Protein AF-A0A0L7LSP9-F1 (afdb_monomer_lite)

Radius of gyration: 18.59 Å; chains: 1; bounding box: 41×45×46 Å

InterPro domains:
  IPR001666 Phosphatidylinositol transfer protein [PTHR10658] (1-177)
  IPR023393 START-like domain superfamily [G3DSA:3.30.530.20] (1-189)
  IPR055261 Phosphatidylinositol transfer protein, N-terminal [PF02121] (2-124)
  IPR055261 Phosphatidylinositol transfer protein, N-terminal [PF02121] (126-170)

Secondary structure (DSSP, 8-state):
------EEEEEEEE-TTTS-HHHHHHSPTTTTEEEEEEEEETTEEEEEEEETTTTEEEEEEEEEEE--SS-STT-TTS------TTTS---TTT--GGG-TTT---TTT------STTSSSS-PPP----HHHHHHHHHHHHHHHHHHHTHHHHTT--HHHHHHHHHHHHHHHHHHHHHS---S-----

Foldseek 3Di:
DVFDDFDKDKDKQQCLLFADPVCNVVAPVQRRIKIWIWGDRPVWIWIWIDRCSPCNPVDIDIDIHGDDPDLPPPDPPDDDADADLAPDDDDPVLDDPLLHLCNAAAPVPRDDSQDDPCSSPDDDGDDDDDPVVVVVSNVVSSVVSNVNSCCNVCPPDDVVNVVVVVVVVVVVVVVCVVPNDDDDHHDDD

Organism: Operophtera brumata (NCBI:txid104452)

pLDDT: mean 80.09, std 11.93, range [39.47, 94.94]

Structure (mmCIF, N/CA/C/O backbone):
data_AF-A0A0L7LSP9-F1
#
_entry.id   AF-A0A0L7LSP9-F1
#
loop_
_atom_site.group_PDB
_atom_site.id
_atom_site.type_symbol
_atom_site.label_atom_id
_atom_site.label_alt_id
_atom_site.label_comp_id
_atom_site.label_asym_id
_atom_site.label_entity_id
_atom_site.label_seq_id
_atom_site.pdbx_PDB_ins_code
_atom_site.Cartn_x
_atom_site.Cartn_y
_atom_site.Cartn_z
_atom_site.occupancy
_atom_site.B_iso_or_equiv
_atom_site.auth_seq_id
_atom_site.auth_comp_id
_atom_site.auth_asym_id
_atom_site.auth_atom_id
_atom_site.pdbx_PDB_model_num
ATOM 1 N N . GLY A 1 1 ? -7.839 -26.377 5.015 1.00 55.72 1 GLY A N 1
ATOM 2 C CA . GLY A 1 1 ? -8.123 -25.430 3.914 1.00 55.72 1 GLY A CA 1
ATOM 3 C C . GLY A 1 1 ? -7.035 -25.528 2.860 1.00 55.72 1 GLY A C 1
ATOM 4 O O . GLY A 1 1 ? -6.023 -26.156 3.134 1.00 55.72 1 GLY A O 1
ATOM 5 N N . LYS A 1 2 ? -7.238 -24.936 1.673 1.00 71.00 2 LYS A N 1
ATOM 6 C CA . LYS A 1 2 ? -6.281 -24.959 0.541 1.00 71.00 2 LYS A CA 1
ATOM 7 C C . LYS A 1 2 ? -4.925 -24.299 0.863 1.00 71.00 2 LYS A C 1
ATOM 9 O O . LYS A 1 2 ? -3.918 -24.688 0.289 1.00 71.00 2 LYS A O 1
ATOM 14 N N . TYR A 1 3 ? -4.907 -23.353 1.803 1.00 75.56 3 TYR A N 1
ATOM 15 C CA . TYR A 1 3 ? -3.707 -22.711 2.346 1.00 75.56 3 TYR A CA 1
ATOM 16 C C . TYR A 1 3 ? -3.638 -22.999 3.851 1.00 75.56 3 TYR A C 1
ATOM 18 O O . TYR A 1 3 ? -4.657 -22.884 4.537 1.00 75.56 3 TYR A O 1
ATOM 26 N N . SER A 1 4 ? -2.479 -23.431 4.353 1.00 75.38 4 SER A N 1
ATOM 27 C CA . SER A 1 4 ? -2.324 -23.948 5.727 1.00 75.38 4 SER A CA 1
ATOM 28 C C . SER A 1 4 ? -1.252 -23.243 6.559 1.00 75.38 4 SER A C 1
ATOM 30 O O . SER A 1 4 ? -1.140 -23.517 7.750 1.00 75.38 4 SER A O 1
ATOM 32 N N . SER A 1 5 ? -0.466 -22.352 5.961 1.00 86.94 5 SER A N 1
ATOM 33 C CA . SER A 1 5 ? 0.557 -21.558 6.643 1.00 86.94 5 SER A CA 1
ATOM 34 C C . SER A 1 5 ? 0.693 -20.190 5.977 1.00 86.94 5 SER A C 1
ATOM 36 O O . SER A 1 5 ? 0.360 -20.020 4.805 1.00 86.94 5 SER A O 1
ATOM 38 N N . GLY A 1 6 ? 1.149 -19.201 6.741 1.00 88.25 6 GLY A N 1
ATOM 39 C CA . GLY A 1 6 ? 1.272 -17.827 6.277 1.00 88.25 6 GLY A CA 1
ATOM 40 C C . GLY A 1 6 ? 1.689 -16.883 7.398 1.00 88.25 6 GLY A C 1
ATOM 41 O O . GLY A 1 6 ? 2.039 -17.318 8.495 1.00 88.25 6 GLY A O 1
ATOM 42 N N . GLN A 1 7 ? 1.635 -15.588 7.111 1.00 89.25 7 GLN A N 1
ATOM 43 C CA . GLN A 1 7 ? 1.889 -14.524 8.069 1.00 89.25 7 GLN A CA 1
ATOM 44 C C . GLN A 1 7 ? 0.586 -13.839 8.460 1.00 89.25 7 GLN A C 1
ATOM 46 O O . GLN A 1 7 ? -0.201 -13.452 7.598 1.00 89.25 7 GLN A O 1
ATOM 51 N N . TYR A 1 8 ? 0.415 -13.623 9.758 1.00 93.06 8 TYR A N 1
ATOM 52 C CA . TYR A 1 8 ? -0.618 -12.746 10.285 1.00 93.06 8 TYR A CA 1
ATOM 53 C C . TYR A 1 8 ? -0.032 -11.370 10.607 1.00 93.06 8 TYR A C 1
ATOM 55 O O . TYR A 1 8 ? 1.063 -11.271 11.174 1.00 93.06 8 TYR A O 1
ATOM 63 N N . THR A 1 9 ? -0.770 -10.316 10.268 1.00 91.38 9 THR A N 1
ATOM 64 C CA . THR A 1 9 ? -0.487 -8.956 10.727 1.00 91.38 9 THR A CA 1
ATOM 65 C C . THR A 1 9 ? -1.753 -8.296 11.238 1.00 91.38 9 THR A C 1
ATOM 67 O O . THR A 1 9 ? -2.806 -8.421 10.619 1.00 91.38 9 THR A O 1
ATOM 70 N N . TYR A 1 10 ? -1.608 -7.534 12.318 1.00 93.00 10 TYR A N 1
ATOM 71 C CA . TYR A 1 10 ? -2.651 -6.682 12.868 1.00 93.00 10 TYR A CA 1
ATOM 72 C C . TYR A 1 10 ? -2.151 -5.242 12.923 1.00 93.00 10 TYR A C 1
ATOM 74 O O . TYR A 1 10 ? -1.088 -4.982 13.499 1.00 93.00 10 TYR A O 1
ATOM 82 N N . LYS A 1 11 ? -2.886 -4.313 12.315 1.00 90.94 11 LYS A N 1
ATOM 83 C CA . LYS A 1 11 ? -2.539 -2.888 12.279 1.00 90.94 11 LYS A CA 1
ATOM 84 C C . LYS A 1 11 ? -3.744 -2.035 12.638 1.00 90.94 11 LYS A C 1
ATOM 86 O O . LYS A 1 11 ? -4.887 -2.417 12.424 1.00 90.94 11 LYS A O 1
ATOM 91 N N . ILE A 1 12 ? -3.467 -0.843 13.153 1.00 89.81 12 ILE A N 1
ATOM 92 C CA . ILE A 1 12 ? -4.489 0.147 13.477 1.00 89.81 12 ILE A CA 1
ATOM 93 C C . ILE A 1 12 ? -4.192 1.425 12.694 1.00 89.81 12 ILE A C 1
ATOM 95 O O . ILE A 1 12 ? -3.143 2.052 12.865 1.00 89.81 12 ILE A O 1
ATOM 99 N N . TYR A 1 13 ? -5.129 1.822 11.839 1.00 86.94 13 TYR A N 1
ATOM 100 C CA . TYR A 1 13 ? -5.099 3.077 11.105 1.00 86.94 13 TYR A CA 1
ATOM 101 C C . TYR A 1 13 ? -5.798 4.174 11.903 1.00 86.94 13 TYR A C 1
ATOM 103 O O . TYR A 1 13 ? -7.018 4.180 12.058 1.00 86.94 13 TYR A O 1
ATOM 111 N N . HIS A 1 14 ? -5.019 5.144 12.375 1.00 86.38 14 HIS A N 1
ATOM 112 C CA . HIS A 1 14 ? -5.538 6.327 13.057 1.00 86.38 14 HIS A CA 1
ATOM 113 C C . HIS A 1 14 ? -5.800 7.445 12.039 1.00 86.38 14 HIS A C 1
ATOM 115 O O . HIS A 1 14 ? -4.879 8.135 11.601 1.00 86.38 14 HIS A O 1
ATOM 121 N N . LEU A 1 15 ? -7.066 7.632 11.661 1.00 82.31 15 LEU A N 1
ATOM 122 C CA . LEU A 1 15 ? -7.478 8.532 10.577 1.00 82.31 15 LEU A CA 1
ATOM 123 C C . LEU A 1 15 ? -7.798 9.957 11.045 1.00 82.31 15 LEU A C 1
ATOM 125 O O . LEU A 1 15 ? -7.988 10.847 10.220 1.00 82.31 15 LEU A O 1
ATOM 129 N N . ALA A 1 16 ? -7.826 10.214 12.355 1.00 78.50 16 ALA A N 1
ATOM 130 C CA . ALA A 1 16 ? -8.244 11.507 12.904 1.00 78.50 16 ALA A CA 1
ATOM 131 C C . ALA A 1 16 ? -7.415 12.705 12.410 1.00 78.50 16 ALA A C 1
ATOM 133 O O . ALA A 1 16 ? -7.945 13.804 12.272 1.00 78.50 16 ALA A O 1
ATOM 134 N N . SER A 1 17 ? -6.127 12.510 12.125 1.00 74.81 17 SER A N 1
ATOM 135 C CA . SER A 1 17 ? -5.246 13.543 11.562 1.00 74.81 17 SER A CA 1
ATOM 136 C C . SER A 1 17 ? -5.303 13.635 10.031 1.00 74.81 17 SER A C 1
ATOM 138 O O . SER A 1 17 ? -4.661 14.505 9.445 1.00 74.81 17 SER A O 1
ATOM 140 N N . LYS A 1 18 ? -6.042 12.732 9.379 1.00 74.94 18 LYS A N 1
ATOM 141 C CA . LYS A 1 18 ? -6.088 12.544 7.923 1.00 74.94 18 LYS A CA 1
ATOM 142 C C . LYS A 1 18 ? -7.413 12.934 7.278 1.00 74.94 18 LYS A C 1
ATOM 144 O O . LYS A 1 18 ? -7.454 13.093 6.059 1.00 74.94 18 LYS A O 1
ATOM 149 N N . VAL A 1 19 ? -8.461 13.098 8.081 1.00 68.69 19 VAL A N 1
ATOM 150 C CA . VAL A 1 19 ? -9.780 13.566 7.643 1.00 68.69 19 VAL A CA 1
ATOM 151 C C . VAL A 1 19 ? -9.936 15.079 7.867 1.00 68.69 19 VAL A C 1
ATOM 153 O O . VAL A 1 19 ? -9.316 15.622 8.787 1.00 68.69 19 VAL A O 1
ATOM 156 N N . PRO A 1 20 ? -10.764 15.775 7.065 1.00 69.69 20 PRO A N 1
ATOM 157 C CA . PRO A 1 20 ? -11.092 17.181 7.274 1.00 69.69 20 PRO A CA 1
ATOM 158 C C . PRO A 1 20 ? -11.559 17.499 8.702 1.00 69.69 20 PRO A C 1
ATOM 160 O O . PRO A 1 20 ? -12.203 16.686 9.371 1.00 69.69 20 PRO A O 1
ATOM 163 N N . ALA A 1 21 ? -11.279 18.722 9.167 1.00 73.69 21 ALA A N 1
ATOM 164 C CA . ALA A 1 21 ? -11.559 19.135 10.545 1.00 73.69 21 ALA A CA 1
ATOM 165 C C . ALA A 1 21 ? -13.049 19.041 10.922 1.00 73.69 21 ALA A C 1
ATOM 167 O O . ALA A 1 21 ? -13.360 18.704 12.064 1.00 73.69 21 ALA A O 1
ATOM 168 N N . PHE A 1 22 ? -13.959 19.281 9.970 1.00 69.12 22 PHE A N 1
ATOM 169 C CA . PHE A 1 22 ? -15.401 19.149 10.195 1.00 69.12 22 PHE A CA 1
ATOM 170 C C . PHE A 1 22 ? -15.816 17.685 10.417 1.00 69.12 22 PHE A C 1
ATOM 172 O O . PHE A 1 22 ? -16.609 17.417 11.315 1.00 69.12 22 PHE A O 1
ATOM 179 N N . ILE A 1 23 ? -15.222 16.727 9.686 1.00 69.81 23 ILE A N 1
ATOM 180 C CA . ILE A 1 23 ? -15.449 15.288 9.906 1.00 69.81 23 ILE A CA 1
ATOM 181 C C . ILE A 1 23 ? -14.941 14.900 11.289 1.00 69.81 23 ILE A C 1
ATOM 183 O O . ILE A 1 23 ? -15.634 14.207 12.023 1.00 69.81 23 ILE A O 1
ATOM 187 N N . ARG A 1 24 ? -13.769 15.402 11.693 1.00 73.69 24 ARG A N 1
ATOM 188 C CA . ARG A 1 24 ? -13.225 15.141 13.031 1.00 73.69 24 ARG A CA 1
ATOM 189 C C . ARG A 1 24 ? -14.115 15.674 14.158 1.00 73.69 24 ARG A C 1
ATOM 191 O O . ARG A 1 24 ? -14.189 15.034 15.199 1.00 73.69 24 ARG A O 1
ATOM 198 N N . LEU A 1 25 ? -14.758 16.827 13.966 1.00 71.44 25 LEU A N 1
ATOM 199 C CA . LEU A 1 25 ? -15.652 17.432 14.960 1.00 71.44 25 LEU A CA 1
ATOM 200 C C . LEU A 1 25 ? -16.979 16.668 15.096 1.00 71.44 25 LEU A C 1
ATOM 202 O O . LEU A 1 25 ? -17.540 16.609 16.186 1.00 71.44 25 LEU A O 1
ATOM 206 N N . LEU A 1 26 ? -17.469 16.093 13.996 1.00 72.50 26 LEU A N 1
ATOM 207 C CA . LEU A 1 26 ? -18.737 15.361 13.942 1.00 72.50 26 LEU A CA 1
ATOM 208 C C . LEU A 1 26 ? -18.585 13.862 14.242 1.00 72.50 26 LEU A C 1
ATOM 210 O O . LEU A 1 26 ? -19.558 13.210 14.615 1.00 72.50 26 LEU A O 1
ATOM 214 N N . ALA A 1 27 ? -17.384 13.306 14.071 1.00 73.94 27 ALA A N 1
ATOM 215 C CA . ALA A 1 27 ? -17.116 11.887 14.248 1.00 73.94 27 ALA A CA 1
ATOM 216 C C . ALA A 1 27 ? -17.191 11.475 15.732 1.00 73.94 27 ALA A C 1
ATOM 218 O O . ALA A 1 27 ? -16.464 12.024 16.566 1.00 73.94 27 ALA A O 1
ATOM 219 N N . PRO A 1 28 ? -18.006 10.463 16.079 1.00 80.75 28 PRO A N 1
ATOM 220 C CA . PRO A 1 28 ? -18.066 9.937 17.438 1.00 80.75 28 PRO A CA 1
ATOM 221 C C . PRO A 1 28 ? -16.729 9.354 17.907 1.00 80.75 28 PRO A C 1
ATOM 223 O O . PRO A 1 28 ? -15.884 8.929 17.112 1.00 80.75 28 PRO A O 1
ATOM 226 N N . LYS A 1 29 ? -16.530 9.302 19.228 1.00 75.12 29 LYS A N 1
ATOM 227 C CA . LYS A 1 29 ? -15.314 8.733 19.826 1.00 75.12 29 LYS A CA 1
ATOM 228 C C . LYS A 1 29 ? -15.116 7.292 19.331 1.00 75.12 29 LYS A C 1
ATOM 230 O O . LYS A 1 29 ? -16.003 6.464 19.490 1.00 75.12 29 LYS A O 1
ATOM 235 N N . GLY A 1 30 ? -13.954 7.006 18.740 1.00 73.38 30 GLY A N 1
ATOM 236 C CA . GLY A 1 30 ? -13.626 5.688 18.173 1.00 73.38 30 GLY A CA 1
ATOM 237 C C . GLY A 1 30 ? -14.014 5.486 16.700 1.00 73.38 30 GLY A C 1
ATOM 238 O O . GLY A 1 30 ? -13.641 4.471 16.121 1.00 73.38 30 GLY A O 1
ATOM 239 N N . ALA A 1 31 ? -14.693 6.443 16.056 1.00 76.69 31 ALA A N 1
ATOM 240 C CA . ALA A 1 31 ? -15.102 6.332 14.649 1.00 76.69 31 ALA A CA 1
ATOM 241 C C . ALA A 1 31 ? -13.954 6.522 13.637 1.00 76.69 31 ALA A C 1
ATOM 243 O O . ALA A 1 31 ? -14.080 6.135 12.482 1.00 76.69 31 ALA A O 1
ATOM 244 N N . LEU A 1 32 ? -12.827 7.108 14.058 1.00 81.81 32 LEU A N 1
ATOM 245 C CA . LEU A 1 32 ? -11.681 7.428 13.189 1.00 81.81 32 LEU A CA 1
ATOM 246 C C . LEU A 1 32 ? -10.499 6.470 13.384 1.00 81.81 32 LEU A C 1
ATOM 248 O O . LEU A 1 32 ? -9.343 6.843 13.169 1.00 81.81 32 LEU A O 1
ATOM 252 N N . GLU A 1 33 ? -10.793 5.251 13.824 1.00 88.06 33 GLU A N 1
ATOM 253 C CA . GLU A 1 33 ? -9.826 4.176 13.997 1.00 88.06 33 GLU A CA 1
ATOM 254 C C . GLU A 1 33 ? -10.281 2.946 13.211 1.00 88.06 33 GLU A C 1
ATOM 256 O O . GLU A 1 33 ? -11.346 2.398 13.481 1.00 88.06 33 GLU A O 1
ATOM 261 N N . VAL A 1 34 ? -9.491 2.518 12.230 1.00 88.12 34 VAL A N 1
ATOM 262 C CA . VAL A 1 34 ? -9.787 1.323 11.425 1.00 88.12 34 VAL A CA 1
ATOM 263 C C . VAL A 1 34 ? -8.776 0.242 11.770 1.00 88.12 34 VAL A C 1
ATOM 265 O O . VAL A 1 34 ? -7.574 0.497 11.784 1.00 88.12 34 VAL A O 1
ATOM 268 N N . HIS A 1 35 ? -9.262 -0.950 12.089 1.00 91.94 35 HIS A N 1
ATOM 269 C CA . HIS A 1 35 ? -8.442 -2.107 12.432 1.00 91.94 35 HIS A CA 1
ATOM 270 C C . HIS A 1 35 ? -8.269 -2.957 11.182 1.00 91.94 35 HIS A C 1
ATOM 272 O O . HIS A 1 35 ? -9.260 -3.295 10.548 1.00 91.94 35 HIS A O 1
ATOM 278 N N . GLU A 1 36 ? -7.027 -3.273 10.828 1.00 92.88 36 GLU A N 1
ATOM 279 C CA . GLU A 1 36 ? -6.661 -4.168 9.733 1.00 92.88 36 GLU A CA 1
ATOM 280 C C . GLU A 1 36 ? -6.136 -5.482 10.299 1.00 92.88 36 GLU A C 1
ATOM 282 O O . GLU A 1 36 ? -5.093 -5.507 10.955 1.00 92.88 36 GLU A O 1
ATOM 287 N N . GLU A 1 37 ? -6.810 -6.576 9.973 1.00 94.94 37 GLU A N 1
ATOM 288 C CA . GLU A 1 37 ? -6.283 -7.930 10.110 1.00 94.94 37 GLU A CA 1
ATOM 289 C C . GLU A 1 37 ? -5.957 -8.479 8.727 1.00 94.94 37 GLU A C 1
ATOM 291 O O . GLU A 1 37 ? -6.811 -8.472 7.842 1.00 94.94 37 GLU A O 1
ATOM 296 N N . ALA A 1 38 ? -4.737 -8.972 8.524 1.00 93.56 38 ALA A N 1
ATOM 297 C CA . ALA A 1 38 ? -4.348 -9.601 7.269 1.00 93.56 38 ALA A CA 1
ATOM 298 C C . ALA A 1 38 ? -3.719 -10.977 7.500 1.00 93.56 38 ALA A C 1
ATOM 300 O O . ALA A 1 38 ? -2.799 -11.131 8.306 1.00 93.56 38 ALA A O 1
ATOM 301 N N . TRP A 1 39 ? -4.197 -11.962 6.743 1.00 94.75 39 TRP A N 1
ATOM 302 C CA . TRP A 1 39 ? -3.678 -13.322 6.658 1.00 94.75 39 TRP A CA 1
ATOM 303 C C . TRP A 1 39 ? -3.051 -13.512 5.281 1.00 94.75 39 TRP A C 1
ATOM 305 O O . TRP A 1 39 ? -3.734 -13.795 4.294 1.00 94.75 39 TRP A O 1
ATOM 315 N N . ASN A 1 40 ? -1.735 -13.342 5.216 1.00 90.75 40 ASN A N 1
ATOM 316 C CA . ASN A 1 40 ? -0.959 -13.502 3.996 1.00 90.75 40 ASN A CA 1
ATOM 317 C C . ASN A 1 40 ? -0.434 -14.939 3.893 1.00 90.75 40 ASN A C 1
ATOM 319 O O . ASN A 1 40 ? 0.552 -15.300 4.537 1.00 90.75 40 ASN A O 1
ATOM 323 N N . ALA A 1 41 ? -1.086 -15.746 3.063 1.00 91.88 41 ALA A N 1
ATOM 324 C CA . ALA A 1 41 ? -0.678 -17.096 2.700 1.00 91.88 41 ALA A CA 1
ATOM 325 C C . ALA A 1 41 ? -0.364 -17.144 1.196 1.00 91.88 41 ALA A C 1
ATOM 327 O O . ALA A 1 41 ? -1.015 -17.873 0.438 1.00 91.88 41 ALA A O 1
ATOM 328 N N . TYR A 1 42 ? 0.582 -16.291 0.766 1.00 84.50 42 TYR A N 1
ATOM 329 C CA . TYR A 1 42 ? 0.949 -16.098 -0.640 1.00 84.50 42 TYR A CA 1
ATOM 330 C C . TYR A 1 42 ? 0.947 -17.428 -1.425 1.00 84.50 42 TYR A C 1
ATOM 332 O O . TYR A 1 42 ? 1.555 -18.402 -0.972 1.00 84.50 42 TYR A O 1
ATOM 340 N N . PRO A 1 43 ? 0.280 -17.490 -2.596 1.00 87.19 43 PRO A N 1
ATOM 341 C CA . PRO A 1 43 ? -0.212 -16.362 -3.397 1.00 87.19 43 PRO A CA 1
ATOM 342 C C . PRO A 1 43 ? -1.562 -15.772 -2.971 1.00 87.19 43 PRO A C 1
ATOM 344 O O . PRO A 1 43 ? -1.978 -14.773 -3.558 1.00 87.19 43 PRO A O 1
ATOM 347 N N . TYR A 1 44 ? -2.244 -16.351 -1.981 1.00 89.06 44 TYR A N 1
ATOM 348 C CA . TYR A 1 44 ? -3.523 -15.838 -1.490 1.00 89.06 44 TYR A CA 1
ATOM 349 C C . TYR A 1 44 ? -3.333 -14.971 -0.243 1.00 89.06 44 TYR A C 1
ATOM 351 O O . TYR A 1 44 ? -2.611 -15.332 0.683 1.00 89.06 44 TYR A O 1
ATOM 359 N N . CYS A 1 45 ? -4.007 -13.831 -0.198 1.00 89.44 45 CYS A N 1
ATOM 360 C CA . CYS A 1 45 ? -4.050 -12.969 0.971 1.00 89.44 45 CYS A CA 1
ATOM 361 C C . CYS A 1 45 ? -5.497 -12.586 1.256 1.00 89.44 45 CYS A C 1
ATOM 363 O O . CYS A 1 45 ? -6.253 -12.277 0.334 1.00 89.44 45 CYS A O 1
ATOM 365 N N . ARG A 1 46 ? -5.867 -12.576 2.532 1.00 91.62 46 ARG A N 1
ATOM 366 C CA . ARG A 1 46 ? -7.143 -12.036 2.992 1.00 91.62 46 ARG A CA 1
ATOM 367 C C . ARG A 1 46 ? -6.874 -10.915 3.975 1.00 91.62 46 ARG A C 1
ATOM 369 O O . ARG A 1 46 ? -6.207 -11.150 4.976 1.00 91.62 46 ARG A O 1
ATOM 376 N N . THR A 1 47 ? -7.441 -9.748 3.717 1.00 90.94 47 THR A N 1
ATOM 377 C CA . THR A 1 47 ? -7.383 -8.583 4.597 1.00 90.94 47 THR A CA 1
ATOM 378 C C . THR A 1 47 ? -8.796 -8.178 4.988 1.00 90.94 47 THR A C 1
ATOM 380 O O . THR A 1 47 ? -9.680 -8.094 4.139 1.00 90.94 47 THR A O 1
ATOM 383 N N . VAL A 1 48 ? -9.025 -7.938 6.273 1.00 92.06 48 VAL A N 1
ATOM 384 C CA . VAL A 1 48 ? -10.311 -7.528 6.832 1.00 92.06 48 VAL A CA 1
ATOM 385 C C . VAL A 1 48 ? -10.109 -6.216 7.580 1.00 92.06 48 VAL A C 1
ATOM 387 O O . VAL A 1 48 ? -9.299 -6.142 8.503 1.00 92.06 48 VAL A O 1
ATOM 390 N N . LEU A 1 49 ? -10.841 -5.183 7.167 1.00 87.12 49 LEU A N 1
ATOM 391 C CA . LEU A 1 49 ? -10.871 -3.878 7.816 1.00 87.12 49 LEU A CA 1
ATOM 392 C C . LEU A 1 49 ? -12.178 -3.721 8.592 1.00 87.12 49 LEU A C 1
ATOM 394 O O . LEU A 1 49 ? -13.260 -3.893 8.027 1.00 87.12 49 LEU A O 1
ATOM 398 N N . THR A 1 50 ? -12.083 -3.360 9.869 1.00 89.56 50 THR A N 1
ATOM 399 C CA . THR A 1 50 ? -13.237 -3.159 10.758 1.00 89.56 50 THR A CA 1
ATOM 400 C C . THR A 1 50 ? -13.126 -1.849 11.539 1.00 89.56 50 THR A C 1
ATOM 402 O O . THR A 1 50 ? -12.058 -1.242 11.634 1.00 89.56 50 THR A O 1
ATOM 405 N N . ASN A 1 51 ? -14.241 -1.380 12.106 1.00 85.81 51 ASN A N 1
ATOM 406 C CA . ASN A 1 51 ? -14.273 -0.231 13.015 1.00 85.81 51 ASN A CA 1
ATOM 407 C C . ASN A 1 51 ? -14.984 -0.624 14.324 1.00 85.81 51 ASN A C 1
ATOM 409 O O . ASN A 1 51 ? -16.145 -0.267 14.545 1.00 85.81 51 ASN A O 1
ATOM 413 N N . PRO A 1 52 ? -14.311 -1.374 15.213 1.00 87.25 52 PRO A N 1
ATOM 414 C CA . PRO A 1 52 ? -14.957 -1.942 16.398 1.00 87.25 52 PRO A CA 1
ATOM 415 C C . PRO A 1 52 ? -15.377 -0.877 17.419 1.00 87.25 52 PRO A C 1
ATOM 417 O O . PRO A 1 52 ? -16.315 -1.084 18.185 1.00 87.25 52 PRO A O 1
ATOM 420 N N . GLY A 1 53 ? -14.707 0.280 17.421 1.00 82.25 53 GLY A N 1
ATOM 421 C CA . GLY A 1 53 ? -14.964 1.358 18.374 1.00 82.25 53 GLY A CA 1
ATOM 422 C C . GLY A 1 53 ? -16.291 2.095 18.170 1.00 82.25 53 GLY A C 1
ATOM 423 O O . GLY A 1 53 ? -16.778 2.707 19.118 1.00 82.25 53 GLY A O 1
ATOM 424 N N . TYR A 1 54 ? -16.881 2.047 16.972 1.00 84.38 54 TYR A N 1
ATOM 425 C CA . TYR A 1 54 ? -18.108 2.789 16.675 1.00 84.38 54 TYR A CA 1
ATOM 426 C C . TYR A 1 54 ? -19.092 1.997 15.808 1.00 84.38 54 TYR A C 1
ATOM 428 O O . TYR A 1 54 ? -20.175 1.662 16.288 1.00 84.38 54 TYR A O 1
ATOM 436 N N . MET A 1 55 ? -18.726 1.655 14.570 1.00 79.12 55 MET A N 1
ATOM 437 C CA . MET A 1 55 ? -19.638 0.974 13.640 1.00 79.12 55 MET A CA 1
ATOM 438 C C . MET A 1 55 ? -19.831 -0.513 13.962 1.00 79.12 55 MET A C 1
ATOM 440 O O . MET A 1 55 ? -20.874 -1.069 13.611 1.00 79.12 55 MET A O 1
ATOM 444 N N . LYS A 1 56 ? -18.886 -1.133 14.684 1.00 85.81 56 LYS A N 1
ATOM 445 C CA . LYS A 1 56 ? -18.911 -2.556 15.065 1.00 85.81 56 LYS A CA 1
ATOM 446 C C . LYS A 1 56 ? -19.163 -3.427 13.827 1.00 85.81 56 LYS A C 1
ATOM 448 O O . LYS A 1 56 ? -18.494 -3.244 12.814 1.00 85.81 56 LYS A O 1
ATOM 453 N N . ASP A 1 57 ? -20.162 -4.301 13.884 1.00 84.94 57 ASP A N 1
ATOM 454 C CA . ASP A 1 57 ? -20.519 -5.235 12.814 1.00 84.94 57 ASP A CA 1
ATOM 455 C C . ASP A 1 57 ? -21.127 -4.550 11.576 1.00 84.94 57 ASP A C 1
ATOM 457 O O . ASP A 1 57 ? -21.268 -5.176 10.530 1.00 84.94 57 ASP A O 1
ATOM 461 N N . ASN A 1 58 ? -21.465 -3.256 11.660 1.00 78.38 58 ASN A N 1
ATOM 462 C CA . ASN A 1 58 ? -22.040 -2.506 10.538 1.00 78.38 58 ASN A CA 1
ATOM 463 C C . ASN A 1 58 ? -20.987 -2.006 9.537 1.00 78.38 58 ASN A C 1
ATOM 465 O O . ASN A 1 58 ? -21.351 -1.435 8.511 1.00 78.38 58 ASN A O 1
ATOM 469 N N . PHE A 1 59 ? -19.693 -2.181 9.826 1.00 78.81 59 PHE A N 1
ATOM 470 C CA . PHE A 1 59 ? -18.615 -1.812 8.914 1.00 78.81 59 PHE A CA 1
ATOM 471 C C . PHE A 1 59 ? -17.579 -2.923 8.810 1.00 78.81 59 PHE A C 1
ATOM 473 O O . PHE A 1 59 ? -16.808 -3.170 9.740 1.00 78.81 59 PHE A O 1
ATOM 480 N N . VAL A 1 60 ? -17.540 -3.543 7.634 1.00 81.94 60 VAL A N 1
ATOM 481 C CA . VAL A 1 60 ? -16.536 -4.531 7.258 1.00 81.94 60 VAL A CA 1
ATOM 482 C C . VAL A 1 60 ? -16.153 -4.285 5.806 1.00 81.94 60 VAL A C 1
ATOM 484 O O . VAL A 1 60 ? -17.018 -4.249 4.933 1.00 81.94 60 VAL A O 1
ATOM 487 N N . ILE A 1 61 ? -14.857 -4.157 5.544 1.00 82.69 61 ILE A N 1
ATOM 488 C CA . ILE A 1 61 ? -14.301 -4.262 4.194 1.00 82.69 61 ILE A CA 1
ATOM 489 C C . ILE A 1 61 ? -13.443 -5.522 4.170 1.00 82.69 61 ILE A C 1
ATOM 491 O O . ILE A 1 61 ? -12.554 -5.688 5.001 1.00 82.69 61 ILE A O 1
ATOM 495 N N . CYS A 1 62 ? -13.722 -6.427 3.236 1.00 86.31 62 CYS A N 1
ATOM 496 C CA . CYS A 1 62 ? -12.945 -7.645 3.046 1.00 86.31 62 CYS A CA 1
ATOM 497 C C . CYS A 1 62 ? -12.275 -7.593 1.676 1.00 86.31 62 CYS A C 1
ATOM 499 O O . CYS A 1 62 ? -12.957 -7.573 0.654 1.00 86.31 62 CYS A O 1
ATOM 501 N N . ILE A 1 63 ? -10.946 -7.604 1.671 1.00 86.94 63 ILE A N 1
ATOM 502 C CA . ILE A 1 63 ? -10.120 -7.630 0.468 1.00 86.94 63 ILE A CA 1
ATOM 503 C C . ILE A 1 63 ? -9.512 -9.025 0.372 1.00 86.94 63 ILE A C 1
ATOM 505 O O . ILE A 1 63 ? -8.779 -9.463 1.259 1.00 86.94 63 ILE A O 1
ATOM 509 N N . GLU A 1 64 ? -9.826 -9.739 -0.701 1.00 87.25 64 GLU A N 1
ATOM 510 C CA . GLU A 1 64 ? -9.238 -11.041 -1.004 1.00 87.25 64 GLU A CA 1
ATOM 511 C C . GLU A 1 64 ? -8.391 -10.917 -2.268 1.00 87.25 64 GLU A C 1
ATOM 513 O O . GLU A 1 64 ? -8.901 -10.592 -3.339 1.00 87.25 64 GLU A O 1
ATOM 518 N N . THR A 1 65 ? -7.095 -11.188 -2.139 1.00 85.94 65 THR A N 1
ATOM 519 C CA . THR A 1 65 ? -6.124 -11.064 -3.226 1.00 85.94 65 THR A CA 1
ATOM 520 C C . THR A 1 65 ? -5.585 -12.437 -3.588 1.00 85.94 65 THR A C 1
ATOM 522 O O . THR A 1 65 ? -5.147 -13.189 -2.718 1.00 85.94 65 THR A O 1
ATOM 525 N N . LEU A 1 66 ? -5.554 -12.747 -4.882 1.00 85.75 66 LEU A N 1
ATOM 526 C CA . LEU A 1 66 ? -4.875 -13.921 -5.417 1.00 85.75 66 LEU A CA 1
ATOM 527 C C . LEU A 1 66 ? -3.859 -13.480 -6.472 1.00 85.75 66 LEU A C 1
ATOM 529 O O . LEU A 1 66 ? -4.228 -12.879 -7.476 1.00 85.75 66 LEU A O 1
ATOM 533 N N . HIS A 1 67 ? -2.586 -13.799 -6.248 1.00 84.12 67 HIS A N 1
ATOM 534 C CA . HIS A 1 67 ? -1.516 -13.528 -7.205 1.00 84.12 67 HIS A CA 1
ATOM 535 C C . HIS A 1 67 ? -1.419 -14.688 -8.199 1.00 84.12 67 HIS A C 1
ATOM 537 O O . HIS A 1 67 ? -1.067 -15.808 -7.823 1.00 84.12 67 HIS A O 1
ATOM 543 N N . VAL A 1 68 ? -1.741 -14.426 -9.462 1.00 81.31 68 VAL A N 1
ATOM 544 C CA . VAL A 1 68 ? -1.716 -15.413 -10.549 1.00 81.31 68 VAL A CA 1
ATOM 545 C C . VAL A 1 68 ? -0.706 -15.001 -11.624 1.00 81.31 68 VAL A C 1
ATOM 547 O O . VAL A 1 68 ? -0.547 -13.809 -11.881 1.00 81.31 68 VAL A O 1
ATOM 550 N N . PRO A 1 69 ? 0.013 -15.955 -12.242 1.00 79.12 69 PRO A N 1
ATOM 551 C CA . PRO A 1 69 ? 0.956 -15.671 -13.320 1.00 79.12 69 PRO A C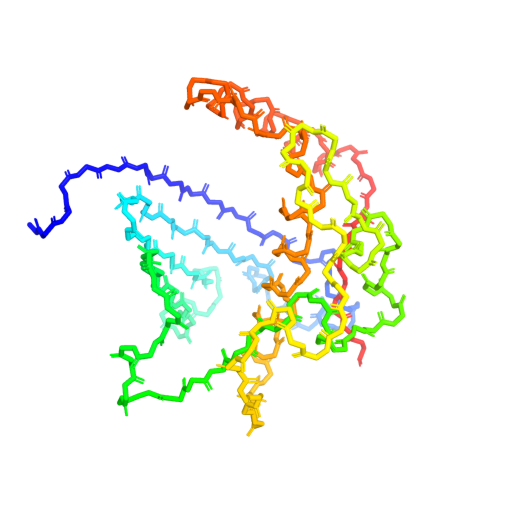A 1
ATOM 552 C C . PRO A 1 69 ? 0.241 -15.607 -14.685 1.00 79.12 69 PRO A C 1
ATOM 554 O O . PRO A 1 69 ? 0.588 -16.354 -15.597 1.00 79.12 69 PRO A O 1
ATOM 557 N N . ASP A 1 70 ? -0.783 -14.760 -14.820 1.00 78.38 70 ASP A N 1
ATOM 558 C CA . ASP A 1 70 ? -1.541 -14.570 -16.064 1.00 78.38 70 ASP A CA 1
ATOM 559 C C . ASP A 1 70 ? -1.960 -13.100 -16.290 1.00 78.38 70 ASP A C 1
ATOM 561 O O . ASP A 1 70 ? -1.519 -12.202 -15.571 1.00 78.38 70 ASP A O 1
ATOM 565 N N . GLY A 1 71 ? -2.778 -12.850 -17.320 1.00 67.69 71 GLY A N 1
ATOM 566 C CA . GLY A 1 71 ? -3.299 -11.521 -17.665 1.00 67.69 71 GLY A CA 1
ATOM 567 C C . GLY A 1 71 ? -4.511 -11.050 -16.846 1.00 67.69 71 GLY A C 1
ATOM 568 O O . GLY A 1 71 ? -4.935 -9.908 -17.009 1.00 67.69 71 GLY A O 1
ATOM 569 N N . GLY A 1 72 ? -5.056 -11.881 -15.948 1.00 68.38 72 GLY A N 1
ATOM 570 C CA . GLY A 1 72 ? -6.210 -11.539 -15.110 1.00 68.38 72 GLY A CA 1
ATOM 571 C C . GLY A 1 72 ? -7.596 -11.879 -15.681 1.00 68.38 72 GLY A C 1
ATOM 572 O O . GLY A 1 72 ? -8.596 -11.457 -15.101 1.00 68.38 72 GLY A O 1
ATOM 573 N N . ASP A 1 73 ? -7.694 -12.672 -16.752 1.00 65.81 73 ASP A N 1
ATOM 574 C CA . ASP A 1 73 ? -8.958 -12.953 -17.469 1.00 65.81 73 ASP A CA 1
ATOM 575 C C . ASP A 1 73 ? -9.881 -13.992 -16.792 1.00 65.81 73 ASP A C 1
ATOM 577 O O . ASP A 1 73 ? -10.908 -14.393 -17.340 1.00 65.81 73 ASP A O 1
ATOM 581 N N . GLN A 1 74 ? -9.539 -14.475 -15.595 1.00 65.69 74 GLN A N 1
ATOM 582 C CA . GLN A 1 74 ? -10.223 -15.621 -14.976 1.00 65.69 74 GLN A CA 1
ATOM 583 C C . GLN A 1 74 ? -11.551 -15.280 -14.261 1.00 65.69 74 GLN A C 1
ATOM 585 O O . GLN A 1 74 ? -12.220 -16.185 -13.755 1.00 65.69 74 GLN A O 1
ATOM 590 N N . TYR A 1 75 ? -11.966 -14.008 -14.194 1.00 65.19 75 TYR A N 1
ATOM 591 C CA . TYR A 1 75 ? -13.065 -13.555 -13.324 1.00 65.19 75 TYR A CA 1
ATOM 592 C C . TYR A 1 75 ? -14.276 -12.995 -14.092 1.00 65.19 75 TYR A C 1
ATOM 594 O O . TYR A 1 75 ? -14.583 -11.812 -14.022 1.00 65.19 75 TYR A O 1
ATOM 602 N N . ASN A 1 76 ? -15.031 -13.870 -14.763 1.00 60.16 76 ASN A N 1
ATOM 603 C CA . ASN A 1 76 ? -16.171 -13.474 -15.612 1.00 60.16 76 ASN A CA 1
ATOM 604 C C . ASN A 1 76 ? -17.492 -13.173 -14.867 1.00 60.16 76 ASN A C 1
ATOM 606 O O . ASN A 1 76 ? -18.456 -12.740 -15.490 1.00 60.16 76 ASN A O 1
ATOM 610 N N . ASN A 1 77 ? -17.558 -13.393 -13.547 1.00 67.75 77 ASN A N 1
ATOM 611 C CA . ASN A 1 77 ? -18.797 -13.268 -12.755 1.00 67.75 77 ASN A CA 1
ATOM 612 C C . ASN A 1 77 ? -18.796 -12.079 -11.773 1.00 67.75 77 ASN A C 1
ATOM 614 O O . ASN A 1 77 ? -19.587 -12.060 -10.829 1.00 67.75 77 ASN A O 1
ATOM 618 N N . ARG A 1 78 ? -17.878 -11.120 -11.930 1.00 71.31 78 ARG A N 1
ATOM 619 C CA . ARG A 1 78 ? -17.753 -9.932 -11.069 1.00 71.31 78 ARG A CA 1
ATOM 620 C C . ARG A 1 78 ? -17.503 -8.696 -11.925 1.00 71.31 78 ARG A C 1
ATOM 622 O O . ARG A 1 78 ? -17.056 -8.812 -13.060 1.00 71.31 78 ARG A O 1
ATOM 629 N N . GLU A 1 79 ? -17.778 -7.518 -11.374 1.00 74.50 79 GLU A N 1
ATOM 630 C CA . GLU A 1 79 ? -17.288 -6.274 -11.964 1.00 74.50 79 GLU A CA 1
ATOM 631 C C . GLU A 1 79 ? -15.756 -6.276 -11.900 1.00 74.50 79 GLU A C 1
ATOM 633 O O . GLU A 1 79 ? -15.171 -6.409 -10.825 1.00 74.50 79 GLU A O 1
ATOM 638 N N . VAL A 1 80 ? -15.113 -6.188 -13.065 1.00 76.50 80 VAL A N 1
ATOM 639 C CA . VAL A 1 80 ? -13.654 -6.164 -13.187 1.00 76.50 80 VAL A CA 1
ATOM 640 C C . VAL A 1 80 ? -13.224 -4.731 -13.452 1.00 76.50 80 VAL A C 1
ATOM 642 O O . VAL A 1 80 ? -13.621 -4.134 -14.455 1.00 76.50 80 VAL A O 1
ATOM 645 N N . VAL A 1 81 ? -12.397 -4.189 -12.561 1.00 78.56 81 VAL A N 1
ATOM 646 C CA . VAL A 1 81 ? -11.769 -2.874 -12.709 1.00 78.56 81 VAL A CA 1
ATOM 647 C C . VAL A 1 81 ? -10.275 -3.070 -12.886 1.00 78.56 81 VAL A C 1
ATOM 649 O O . VAL A 1 81 ? -9.587 -3.594 -12.013 1.00 78.56 81 VAL A O 1
ATOM 652 N N . HIS A 1 82 ? -9.766 -2.651 -14.040 1.00 79.94 82 HIS A N 1
ATOM 653 C CA . HIS A 1 82 ? -8.342 -2.725 -14.325 1.00 79.94 82 HIS A CA 1
ATOM 654 C C . HIS A 1 82 ? -7.632 -1.438 -13.908 1.00 79.94 82 HIS A C 1
ATOM 656 O O . HIS A 1 82 ? -8.075 -0.342 -14.243 1.00 79.94 82 HIS A O 1
ATOM 662 N N . ILE A 1 83 ? -6.488 -1.593 -13.238 1.00 84.75 83 ILE A N 1
ATOM 663 C CA . ILE A 1 83 ? -5.602 -0.488 -12.860 1.00 84.75 83 ILE A CA 1
ATOM 664 C C . ILE A 1 83 ? -4.397 -0.467 -13.797 1.00 84.75 83 ILE A C 1
ATOM 666 O O . ILE A 1 83 ? -3.630 -1.433 -13.864 1.00 84.75 83 ILE A O 1
ATOM 670 N N . ASP A 1 84 ? -4.218 0.622 -14.543 1.00 85.62 84 ASP A N 1
ATOM 671 C CA . ASP A 1 84 ? -3.031 0.895 -15.358 1.00 85.62 84 ASP A CA 1
ATOM 672 C C . ASP A 1 84 ? -2.056 1.800 -14.600 1.00 85.62 84 ASP A C 1
ATOM 674 O O . ASP A 1 84 ? -2.222 3.009 -14.536 1.00 85.62 84 ASP A O 1
ATOM 678 N N . ILE A 1 85 ? -1.001 1.214 -14.029 1.00 89.56 85 ILE A N 1
ATOM 679 C CA . ILE A 1 85 ? -0.018 1.972 -13.242 1.00 89.56 85 ILE A CA 1
ATOM 680 C C . ILE A 1 85 ? 0.758 3.016 -14.059 1.00 89.56 85 ILE A C 1
ATOM 682 O O . ILE A 1 85 ? 1.333 3.921 -13.460 1.00 89.56 85 ILE A O 1
ATOM 686 N N . ALA A 1 86 ? 0.791 2.915 -15.389 1.00 87.00 86 ALA A N 1
ATOM 687 C CA . ALA A 1 86 ? 1.475 3.874 -16.248 1.00 87.00 86 ALA A CA 1
ATOM 688 C C . ALA A 1 86 ? 0.538 5.013 -16.683 1.00 87.00 86 ALA A C 1
ATOM 690 O O . ALA A 1 86 ? 0.940 6.172 -16.643 1.00 87.00 86 ALA A O 1
ATOM 691 N N . ASN A 1 87 ? -0.706 4.688 -17.053 1.00 85.62 87 ASN A N 1
ATOM 692 C CA . ASN A 1 87 ? -1.621 5.605 -17.739 1.00 85.62 87 ASN A CA 1
ATOM 693 C C . ASN A 1 87 ? -2.870 6.005 -16.938 1.00 85.62 87 ASN A C 1
ATOM 695 O O . ASN A 1 87 ? -3.553 6.943 -17.357 1.00 85.62 87 ASN A O 1
ATOM 699 N N . ASP A 1 88 ? -3.220 5.323 -15.838 1.00 85.75 88 ASP A N 1
ATOM 700 C CA . ASP A 1 88 ? -4.378 5.735 -15.035 1.00 85.75 88 ASP A CA 1
ATOM 701 C C . ASP A 1 88 ? -4.153 7.164 -14.508 1.00 85.75 88 ASP A C 1
ATOM 703 O O . ASP A 1 88 ? -3.083 7.470 -13.970 1.00 85.75 88 ASP A O 1
ATOM 707 N N . PRO A 1 89 ? -5.152 8.055 -14.640 1.00 83.75 89 PRO A N 1
ATOM 708 C CA . PRO A 1 89 ? -4.993 9.451 -14.270 1.00 83.75 89 PRO A CA 1
ATOM 709 C C . PRO A 1 89 ? -4.827 9.602 -12.755 1.00 83.75 89 PRO A C 1
ATOM 711 O O . PRO A 1 89 ? -5.562 9.002 -11.969 1.00 83.75 89 PRO A O 1
ATOM 714 N N . LEU A 1 90 ? -3.901 10.472 -12.354 1.00 86.00 90 LEU A N 1
ATOM 715 C CA . LEU A 1 90 ? -3.697 10.880 -10.966 1.00 86.00 90 LEU A CA 1
ATOM 716 C C . LEU A 1 90 ? -4.033 12.358 -10.786 1.00 86.00 90 LEU A C 1
ATOM 718 O O . LEU A 1 90 ? -3.886 13.168 -11.703 1.00 86.00 90 LEU A O 1
ATOM 722 N N . SER A 1 91 ? -4.467 12.716 -9.578 1.00 87.12 91 SER A N 1
ATOM 723 C CA . SER A 1 91 ? -4.572 14.121 -9.192 1.00 87.12 91 SER A CA 1
ATOM 724 C C . SER A 1 91 ? -3.175 14.748 -9.111 1.00 87.12 91 SER A C 1
ATOM 726 O O . SER A 1 91 ? -2.190 14.062 -8.829 1.00 87.12 91 SER A O 1
ATOM 728 N N . ALA A 1 92 ? -3.081 16.069 -9.279 1.00 87.62 92 ALA A N 1
ATOM 729 C CA . ALA A 1 92 ? -1.813 16.783 -9.111 1.00 87.62 92 ALA A CA 1
ATOM 730 C C . ALA A 1 92 ? -1.214 16.615 -7.699 1.00 87.62 92 ALA A C 1
ATOM 732 O O . ALA A 1 92 ? -0.002 16.691 -7.537 1.00 87.62 92 ALA A O 1
ATOM 733 N N . ALA A 1 93 ? -2.050 16.369 -6.682 1.00 86.44 93 ALA A N 1
ATOM 734 C CA . ALA A 1 93 ? -1.606 16.145 -5.307 1.00 86.44 93 ALA A CA 1
ATOM 735 C C . ALA A 1 93 ? -1.015 14.740 -5.080 1.00 86.44 93 ALA A C 1
ATOM 737 O O . ALA A 1 93 ? -0.213 14.555 -4.164 1.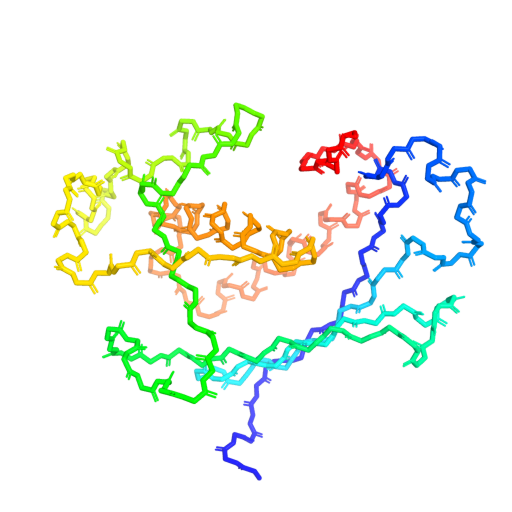00 86.44 93 ALA A O 1
ATOM 738 N N . ASP A 1 94 ? -1.421 13.758 -5.888 1.00 87.62 94 ASP A N 1
ATOM 739 C CA . ASP A 1 94 ? -0.928 12.378 -5.809 1.00 87.62 94 ASP A CA 1
ATOM 740 C C . ASP A 1 94 ? 0.247 12.114 -6.745 1.00 87.62 94 ASP A C 1
ATOM 742 O O . ASP A 1 94 ? 1.040 11.204 -6.496 1.00 87.62 94 ASP A O 1
ATOM 746 N N . TYR A 1 95 ? 0.344 12.885 -7.828 1.00 92.56 95 TYR A N 1
ATOM 747 C CA . TYR A 1 95 ? 1.414 12.743 -8.797 1.00 92.56 95 TYR A CA 1
ATOM 748 C C . TYR A 1 95 ? 2.768 13.101 -8.184 1.00 92.56 95 TYR A C 1
ATOM 750 O O . TYR A 1 95 ? 2.950 14.152 -7.569 1.00 92.56 95 TYR A O 1
ATOM 758 N N . LYS A 1 96 ? 3.734 12.213 -8.406 1.00 92.12 96 LYS A N 1
ATOM 759 C CA . LYS A 1 96 ? 5.123 12.350 -7.983 1.00 92.12 96 LYS A CA 1
ATOM 760 C C . LYS A 1 96 ? 6.019 11.742 -9.045 1.00 92.12 96 LYS A C 1
ATOM 762 O O . LYS A 1 96 ? 5.869 10.555 -9.354 1.00 92.12 96 LYS A O 1
ATOM 767 N N . GLU A 1 97 ? 6.934 12.549 -9.571 1.00 93.31 97 GLU A N 1
ATOM 768 C CA . GLU A 1 97 ? 7.840 12.171 -10.658 1.00 93.31 97 GLU A CA 1
ATOM 769 C C . GLU A 1 97 ? 8.702 10.961 -10.275 1.00 93.31 97 GLU A C 1
ATOM 771 O O . GLU A 1 97 ? 8.853 10.027 -11.058 1.00 93.31 97 GLU A O 1
ATOM 776 N N . GLU A 1 98 ? 9.173 10.910 -9.025 1.00 93.19 98 GLU A N 1
ATOM 777 C CA . GLU A 1 98 ? 9.994 9.814 -8.503 1.00 93.19 98 GLU A CA 1
ATOM 778 C C . GLU A 1 98 ? 9.273 8.454 -8.479 1.00 93.19 98 GLU A C 1
ATOM 780 O O . GLU A 1 98 ? 9.906 7.403 -8.408 1.00 93.19 98 GLU A O 1
ATOM 785 N N . THR A 1 99 ? 7.941 8.463 -8.552 1.00 91.25 99 THR A N 1
ATOM 786 C CA . THR A 1 99 ? 7.100 7.260 -8.585 1.00 91.25 99 THR A CA 1
ATOM 787 C C . THR A 1 99 ? 6.330 7.155 -9.894 1.00 91.25 99 THR A C 1
ATOM 789 O O . THR A 1 99 ? 5.227 6.610 -9.920 1.00 91.25 99 THR A O 1
ATOM 792 N N . ASP A 1 100 ? 6.882 7.701 -10.980 1.00 93.31 100 ASP A N 1
ATOM 793 C CA . ASP A 1 100 ? 6.305 7.570 -12.311 1.00 93.31 100 ASP A CA 1
ATOM 794 C C . ASP A 1 100 ? 6.910 6.398 -13.107 1.00 93.31 100 ASP A C 1
ATOM 796 O O . ASP A 1 100 ? 8.068 6.472 -13.532 1.00 93.31 100 ASP A O 1
ATOM 800 N N . PRO A 1 101 ? 6.145 5.317 -13.377 1.00 92.44 101 PRO A N 1
ATOM 801 C CA . PRO A 1 101 ? 6.632 4.186 -14.166 1.00 92.44 101 PRO A CA 1
ATOM 802 C C . PRO A 1 101 ? 6.963 4.523 -15.622 1.00 92.44 101 PRO A C 1
ATOM 804 O O . PRO A 1 101 ? 7.732 3.796 -16.252 1.00 92.44 101 PRO A O 1
ATOM 807 N N . THR A 1 102 ? 6.389 5.594 -16.171 1.00 92.69 102 THR A N 1
ATOM 808 C CA . THR A 1 102 ? 6.659 6.081 -17.533 1.00 92.69 102 THR A CA 1
ATOM 809 C C . THR A 1 102 ? 8.009 6.796 -17.633 1.00 92.69 102 THR A C 1
ATOM 811 O O . THR A 1 102 ? 8.538 6.952 -18.732 1.00 92.69 102 THR A O 1
ATOM 814 N N . LEU A 1 103 ? 8.595 7.182 -16.494 1.00 93.44 103 LEU A N 1
ATOM 815 C CA . LEU A 1 103 ? 9.907 7.829 -16.398 1.00 93.44 103 LEU A CA 1
ATOM 816 C C . LEU A 1 103 ? 10.970 6.906 -15.784 1.00 93.44 103 LEU A C 1
ATOM 818 O O . LEU A 1 103 ? 12.164 7.068 -16.034 1.00 93.44 103 LEU A O 1
ATOM 822 N N . PHE A 1 104 ? 10.551 5.917 -14.994 1.00 93.62 104 PHE A N 1
ATOM 823 C CA . PHE A 1 104 ? 11.452 5.028 -14.273 1.00 93.62 104 PHE A CA 1
ATOM 824 C C . PHE A 1 104 ? 11.987 3.872 -15.130 1.00 93.62 104 PHE A C 1
ATOM 826 O O . PHE A 1 104 ? 11.232 3.122 -15.748 1.00 93.62 104 PHE A O 1
ATOM 833 N N . LYS A 1 105 ? 13.304 3.645 -15.067 1.00 92.50 105 LYS A N 1
ATOM 834 C CA . LYS A 1 105 ? 13.962 2.447 -15.599 1.00 92.50 105 LYS A CA 1
ATOM 835 C C . LYS A 1 105 ? 14.867 1.823 -14.545 1.00 92.50 105 LYS A C 1
ATOM 837 O O . LYS A 1 105 ? 15.817 2.453 -14.085 1.00 92.50 105 LYS A O 1
ATOM 842 N N . SER A 1 106 ? 14.599 0.563 -14.222 1.00 90.81 106 SER A N 1
ATOM 843 C CA . SER A 1 106 ? 15.389 -0.220 -13.275 1.00 90.81 106 SER A CA 1
ATOM 844 C C . SER A 1 106 ? 16.803 -0.445 -13.797 1.00 90.81 106 SER A C 1
ATOM 846 O O . SER A 1 106 ? 16.999 -0.951 -14.905 1.00 90.81 106 SER A O 1
ATOM 848 N N . LYS A 1 107 ? 17.797 -0.142 -12.963 1.00 93.94 107 LYS A N 1
ATOM 849 C CA . LYS A 1 107 ? 19.210 -0.422 -13.236 1.00 93.94 107 LYS A CA 1
ATOM 850 C C . LYS A 1 107 ? 19.555 -1.888 -12.984 1.00 93.94 107 LYS A C 1
ATOM 852 O O . LYS A 1 107 ? 20.421 -2.419 -13.673 1.00 93.94 107 LYS A O 1
ATOM 857 N N . LYS A 1 108 ? 18.888 -2.552 -12.028 1.00 89.56 108 LYS A N 1
ATOM 858 C CA . LYS A 1 108 ? 19.156 -3.963 -11.690 1.00 89.56 108 LYS A CA 1
ATOM 859 C C . LYS A 1 108 ? 18.499 -4.953 -12.649 1.00 89.56 108 LYS A C 1
ATOM 861 O O . LYS A 1 108 ? 19.066 -6.005 -12.917 1.00 89.56 108 LYS A O 1
ATOM 866 N N . THR A 1 109 ? 17.301 -4.640 -13.140 1.00 87.38 109 THR A N 1
ATOM 867 C CA . THR A 1 109 ? 16.491 -5.569 -13.951 1.00 87.38 109 THR A CA 1
ATOM 868 C C . THR A 1 109 ? 16.321 -5.125 -15.400 1.00 87.38 109 THR A C 1
ATOM 870 O O . THR A 1 109 ? 15.878 -5.915 -16.228 1.00 87.38 109 THR A O 1
ATOM 873 N N . GLY A 1 110 ? 16.619 -3.860 -15.713 1.00 88.31 110 GLY A N 1
ATOM 874 C CA . GLY A 1 110 ? 16.397 -3.274 -17.036 1.00 88.31 110 GLY A CA 1
ATOM 875 C C . GLY A 1 110 ? 14.929 -2.982 -17.374 1.00 88.31 110 GLY A C 1
ATOM 876 O O . GLY A 1 110 ? 14.670 -2.460 -18.457 1.00 88.31 110 GLY A O 1
ATOM 877 N N . ARG A 1 111 ? 13.976 -3.302 -16.482 1.00 85.81 111 ARG A N 1
ATOM 878 C CA . ARG A 1 111 ? 12.535 -3.063 -16.679 1.00 85.81 111 ARG A CA 1
ATOM 879 C C . ARG A 1 111 ? 12.209 -1.568 -16.710 1.00 85.81 111 ARG A C 1
ATOM 881 O O . ARG A 1 111 ? 12.788 -0.791 -15.952 1.00 85.81 111 ARG A O 1
ATOM 888 N N . GLY A 1 112 ? 11.225 -1.201 -17.529 1.00 88.44 112 GLY A N 1
ATOM 889 C CA . GLY A 1 112 ? 10.807 0.184 -17.743 1.00 88.44 112 GLY A CA 1
ATOM 890 C C . GLY A 1 112 ? 11.686 0.946 -18.753 1.00 88.44 112 GLY A C 1
ATOM 891 O O . GLY A 1 112 ? 12.698 0.420 -19.231 1.00 88.44 112 GLY A O 1
ATOM 892 N N . PRO A 1 113 ? 11.315 2.188 -19.099 1.00 91.12 113 PRO A N 1
ATOM 893 C CA . PRO A 1 113 ? 10.073 2.853 -18.705 1.00 91.12 113 PRO A CA 1
ATOM 894 C C . PRO A 1 113 ? 8.839 2.230 -19.365 1.00 91.12 113 PRO A C 1
ATOM 896 O O . PRO A 1 113 ? 8.918 1.677 -20.461 1.00 91.12 113 PRO A O 1
ATOM 899 N N . LEU A 1 114 ? 7.699 2.287 -18.677 1.00 88.31 114 LEU A N 1
ATOM 900 C CA . LEU A 1 114 ? 6.422 1.787 -19.187 1.00 88.31 114 LEU A CA 1
ATOM 901 C C . LEU A 1 114 ? 5.807 2.842 -20.111 1.00 88.31 114 LEU A C 1
ATOM 903 O O . LEU A 1 114 ? 5.029 3.680 -19.670 1.00 88.31 114 LEU A O 1
ATOM 907 N N . THR A 1 115 ? 6.199 2.843 -21.384 1.00 83.31 115 THR A N 1
ATOM 908 C CA . THR A 1 115 ? 5.731 3.827 -22.370 1.00 83.31 115 THR A CA 1
ATOM 909 C C . THR A 1 115 ? 4.837 3.202 -23.442 1.00 83.31 115 THR A C 1
ATOM 911 O O . THR A 1 115 ? 5.024 2.061 -23.863 1.00 83.31 115 THR A O 1
ATOM 914 N N . GLY A 1 116 ? 3.864 3.990 -23.912 1.00 68.12 116 GLY A N 1
ATOM 915 C CA . GLY A 1 116 ? 2.990 3.657 -25.040 1.00 68.12 116 GLY A CA 1
ATOM 916 C C . GLY A 1 116 ? 1.745 2.827 -24.681 1.00 68.12 116 GLY A C 1
ATOM 917 O O . GLY A 1 116 ? 1.697 2.181 -23.637 1.00 68.12 116 GLY A O 1
ATOM 918 N N . PRO A 1 117 ? 0.724 2.803 -25.559 1.00 60.69 117 PRO A N 1
ATOM 919 C CA . PRO A 1 117 ? -0.548 2.108 -25.311 1.00 60.69 117 PRO A CA 1
ATOM 920 C C . PRO A 1 117 ? -0.404 0.579 -25.231 1.00 60.69 117 PRO A C 1
ATOM 922 O O . PRO A 1 117 ? -1.261 -0.100 -24.676 1.00 60.69 117 PRO A O 1
ATOM 925 N N . ASN A 1 118 ? 0.702 0.038 -25.751 1.00 64.31 118 ASN A N 1
ATOM 926 C CA . ASN A 1 118 ? 0.943 -1.397 -25.862 1.00 64.31 118 ASN A CA 1
ATOM 927 C C . ASN A 1 118 ? 1.841 -1.956 -24.755 1.00 64.31 118 ASN A C 1
ATOM 929 O O . ASN A 1 118 ? 2.165 -3.138 -24.811 1.00 64.31 118 ASN A O 1
ATOM 933 N N . TRP A 1 119 ? 2.224 -1.167 -23.739 1.00 71.94 119 TRP A N 1
ATOM 934 C CA . TRP A 1 119 ? 2.955 -1.726 -22.591 1.00 71.94 119 TRP A CA 1
ATOM 935 C C . TRP A 1 119 ? 2.156 -2.859 -21.918 1.00 71.94 119 TRP A C 1
ATOM 937 O O . TRP A 1 119 ? 2.736 -3.774 -21.339 1.00 71.94 119 TRP A O 1
ATOM 947 N N . LYS A 1 120 ? 0.825 -2.801 -22.055 1.00 65.75 120 LYS A N 1
ATOM 948 C CA . LYS A 1 120 ? -0.137 -3.787 -21.564 1.00 65.75 120 LYS A CA 1
ATOM 949 C C . LYS A 1 120 ? -0.759 -4.696 -22.622 1.00 65.75 120 LYS A C 1
ATOM 951 O O . LYS A 1 120 ? -1.322 -5.699 -22.217 1.00 65.75 120 LYS A O 1
ATOM 956 N N . ALA A 1 121 ? -0.688 -4.337 -23.906 1.00 54.25 121 ALA A N 1
ATOM 957 C CA . ALA A 1 121 ? -1.368 -4.922 -25.077 1.00 54.25 121 ALA A CA 1
ATOM 958 C C . ALA A 1 121 ? -2.873 -5.300 -24.972 1.00 54.25 121 ALA A C 1
ATOM 960 O O . ALA A 1 121 ? -3.538 -5.202 -25.991 1.00 54.25 121 ALA A O 1
ATOM 961 N N . ASP A 1 122 ? -3.463 -5.609 -23.811 1.00 53.03 122 ASP A N 1
ATOM 962 C CA . ASP A 1 122 ? -4.823 -6.162 -23.692 1.00 53.03 122 ASP A CA 1
ATOM 963 C C . ASP A 1 122 ? -5.548 -5.755 -22.395 1.00 53.03 122 ASP A C 1
ATOM 965 O O . ASP A 1 122 ? -6.019 -6.594 -21.634 1.00 53.03 122 ASP A O 1
ATOM 969 N N . ILE A 1 123 ? -5.676 -4.458 -22.096 1.00 52.62 123 ILE A N 1
ATOM 970 C CA . ILE A 1 123 ? -6.475 -4.023 -20.936 1.00 52.62 123 ILE A CA 1
ATOM 971 C C . ILE A 1 123 ? -7.411 -2.878 -21.325 1.00 52.62 123 ILE A C 1
ATOM 973 O O . ILE A 1 123 ? -6.982 -1.746 -21.540 1.00 52.62 123 ILE A O 1
ATOM 977 N N . LYS A 1 124 ? -8.716 -3.170 -21.402 1.00 44.38 124 LYS A N 1
ATOM 978 C CA . LYS A 1 124 ? -9.758 -2.152 -21.588 1.00 44.38 124 LYS A CA 1
ATOM 979 C C . LYS A 1 124 ? -10.174 -1.598 -20.220 1.00 44.38 124 LYS A C 1
ATOM 981 O O . LYS A 1 124 ? -10.646 -2.369 -19.387 1.00 44.38 124 LYS A O 1
ATOM 986 N N . PRO A 1 125 ? -10.044 -0.286 -19.969 1.00 45.75 125 PRO A N 1
ATOM 987 C CA . PRO A 1 125 ? -10.520 0.298 -18.723 1.00 45.75 125 PRO A CA 1
ATOM 988 C C . PRO A 1 125 ? -12.051 0.215 -18.661 1.00 45.75 125 PRO A C 1
ATOM 990 O O . PRO A 1 125 ? -12.744 0.694 -19.560 1.00 45.75 125 PRO A O 1
ATOM 993 N N . SER A 1 126 ? -12.587 -0.376 -17.595 1.00 43.59 126 SER A N 1
ATOM 994 C CA . SER A 1 126 ? -14.008 -0.284 -17.258 1.00 43.59 126 SER A CA 1
ATOM 995 C C . SER A 1 126 ? -14.271 1.009 -16.477 1.00 43.59 126 SER A C 1
ATOM 997 O O . SER A 1 126 ? -13.406 1.537 -15.769 1.00 43.59 126 SER A O 1
ATOM 999 N N . LYS A 1 127 ? -15.465 1.578 -16.660 1.00 39.47 127 LYS A N 1
ATOM 1000 C CA . LYS A 1 127 ? -15.939 2.736 -15.899 1.00 39.47 127 LYS A CA 1
ATOM 1001 C C . LYS A 1 127 ? -17.077 2.291 -15.004 1.00 39.47 127 LYS A C 1
ATOM 1003 O O . LYS A 1 127 ? -18.070 1.808 -15.532 1.00 39.47 127 LYS A O 1
ATOM 1008 N N . VAL A 1 128 ? -16.914 2.570 -13.718 1.00 39.78 128 VAL A N 1
ATOM 1009 C CA . VAL A 1 128 ? -17.875 2.933 -12.658 1.00 39.78 128 VAL A CA 1
ATOM 1010 C C . VAL A 1 128 ? -17.140 2.627 -11.350 1.00 39.78 128 VAL A C 1
ATOM 1012 O O . VAL A 1 128 ? -16.259 1.786 -11.365 1.00 39.78 128 VAL A O 1
ATOM 1015 N N . GLU A 1 129 ? -17.396 3.370 -10.269 1.00 43.22 129 GLU A N 1
ATOM 1016 C CA . GLU A 1 129 ? -17.123 2.889 -8.906 1.00 43.22 129 GLU A CA 1
ATOM 1017 C C . GLU A 1 129 ? -17.702 3.845 -7.849 1.00 43.22 129 GLU A C 1
ATOM 1019 O O . GLU A 1 129 ? -17.740 5.075 -8.004 1.00 43.22 129 GLU A O 1
ATOM 1024 N N . THR A 1 130 ? -18.152 3.238 -6.757 1.00 53.03 130 THR A N 1
ATOM 1025 C CA . THR A 1 130 ? -18.667 3.854 -5.527 1.00 53.03 130 THR A CA 1
ATOM 1026 C C . THR A 1 130 ? -17.519 4.529 -4.753 1.00 53.03 130 THR A C 1
ATOM 1028 O O . THR A 1 130 ? -16.354 4.211 -4.973 1.00 53.03 130 THR A O 1
ATOM 1031 N N . VAL A 1 131 ? -17.792 5.462 -3.830 1.00 50.31 1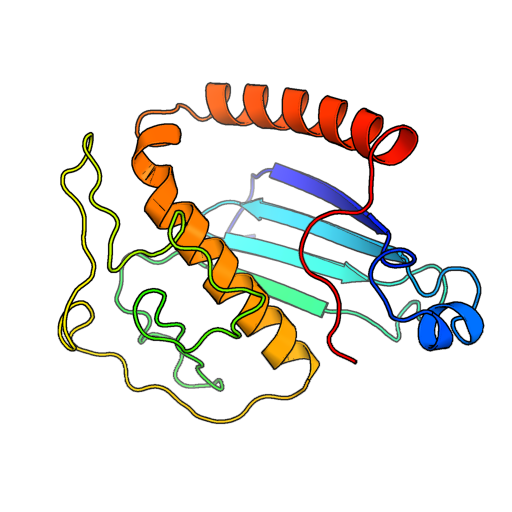31 VAL A N 1
ATOM 1032 C CA . VAL A 1 131 ? -16.745 6.256 -3.130 1.00 50.31 131 VAL A CA 1
ATOM 1033 C C . VAL A 1 131 ? -15.663 5.394 -2.448 1.00 50.31 131 VAL A C 1
ATOM 1035 O O . VAL A 1 131 ? -14.487 5.735 -2.542 1.00 50.31 131 VAL A O 1
ATOM 1038 N N . ILE A 1 132 ? -16.030 4.264 -1.826 1.00 59.69 132 ILE A N 1
ATOM 1039 C CA . ILE A 1 132 ? -15.075 3.344 -1.169 1.00 59.69 132 ILE A CA 1
ATOM 1040 C C . ILE A 1 132 ? -14.144 2.695 -2.196 1.00 59.69 132 ILE A C 1
ATOM 1042 O O . ILE A 1 132 ? -12.926 2.729 -2.040 1.00 59.69 132 ILE A O 1
ATOM 1046 N N . GLN A 1 133 ? -14.716 2.178 -3.280 1.00 67.56 133 GLN A N 1
ATOM 1047 C CA . GLN A 1 133 ? -13.953 1.519 -4.333 1.00 67.56 133 GLN A CA 1
ATOM 1048 C C . GLN A 1 133 ? -13.026 2.518 -5.050 1.00 67.56 133 GLN A C 1
ATOM 1050 O O . GLN A 1 133 ? -11.868 2.212 -5.299 1.00 67.56 133 GLN A O 1
ATOM 1055 N N . LYS A 1 134 ? -13.456 3.780 -5.229 1.00 70.75 134 LYS A N 1
ATOM 1056 C CA . LYS A 1 134 ? -12.581 4.865 -5.715 1.00 70.75 134 LYS A CA 1
ATOM 1057 C C . LYS A 1 134 ? -11.373 5.106 -4.807 1.00 70.75 134 LYS A C 1
ATOM 1059 O O . LYS A 1 134 ? -10.276 5.341 -5.313 1.00 70.75 134 LYS A O 1
ATOM 1064 N N . SER A 1 135 ? -11.558 5.089 -3.483 1.00 72.69 135 SER A N 1
ATOM 1065 C CA . SER A 1 135 ? -10.449 5.235 -2.531 1.00 72.69 135 SER A CA 1
ATOM 1066 C C . SER A 1 135 ? -9.486 4.048 -2.590 1.00 72.69 135 SER A C 1
ATOM 1068 O O . SER A 1 135 ? -8.274 4.262 -2.603 1.00 72.69 135 SER A O 1
ATOM 1070 N N . GLU A 1 136 ? -10.000 2.819 -2.686 1.00 77.81 136 GLU A N 1
ATOM 1071 C CA . GLU A 1 136 ? -9.181 1.609 -2.852 1.00 77.81 136 GLU A CA 1
ATOM 1072 C C . GLU A 1 136 ? -8.428 1.610 -4.180 1.00 77.81 136 GLU A C 1
ATOM 1074 O O . GLU A 1 136 ? -7.218 1.392 -4.202 1.00 77.81 136 GLU A O 1
ATOM 1079 N N . ARG A 1 137 ? -9.101 1.958 -5.279 1.00 83.00 137 ARG A N 1
ATOM 1080 C CA . ARG A 1 137 ? -8.481 2.108 -6.593 1.00 83.00 137 ARG A CA 1
ATOM 1081 C C . ARG A 1 137 ? -7.361 3.142 -6.560 1.00 83.00 137 ARG A C 1
ATOM 1083 O O . ARG A 1 137 ? -6.254 2.833 -6.988 1.00 83.00 137 ARG A O 1
ATOM 1090 N N . ARG A 1 138 ? -7.605 4.339 -6.006 1.00 85.75 138 ARG A N 1
ATOM 1091 C CA . ARG A 1 138 ? -6.573 5.384 -5.840 1.00 85.75 138 ARG A CA 1
ATOM 1092 C C . ARG A 1 138 ? -5.374 4.852 -5.052 1.00 85.75 138 ARG A C 1
ATOM 1094 O O . ARG A 1 138 ? -4.235 5.030 -5.485 1.00 85.75 138 ARG A O 1
ATOM 1101 N N . LEU A 1 139 ? -5.623 4.172 -3.929 1.00 85.44 139 LEU A N 1
ATOM 1102 C CA . LEU A 1 139 ? -4.577 3.575 -3.099 1.00 85.44 139 LEU A CA 1
ATOM 1103 C C . LEU A 1 139 ? -3.767 2.533 -3.879 1.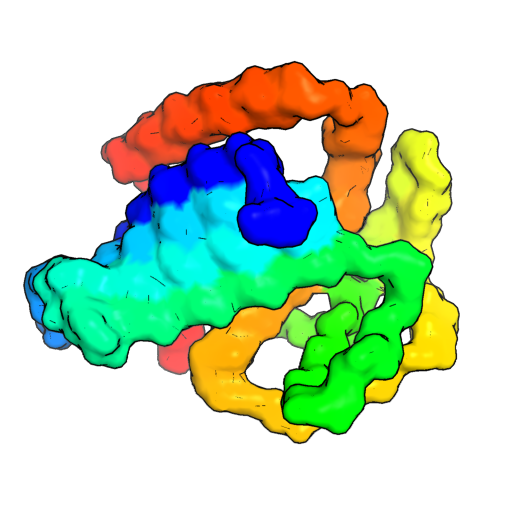00 85.44 139 LEU A C 1
ATOM 1105 O O . LEU A 1 139 ? -2.539 2.600 -3.877 1.00 85.44 139 LEU A O 1
ATOM 1109 N N . PHE A 1 140 ? -4.429 1.603 -4.568 1.00 85.75 140 PHE A N 1
ATOM 1110 C CA . PHE A 1 140 ? -3.767 0.556 -5.341 1.00 85.75 140 PHE A CA 1
ATOM 1111 C C . PHE A 1 140 ? -2.982 1.115 -6.525 1.00 85.75 140 PHE A C 1
ATOM 1113 O O . PHE A 1 140 ? -1.863 0.655 -6.752 1.00 85.75 140 PHE A O 1
ATOM 1120 N N . THR A 1 141 ? -3.496 2.119 -7.240 1.00 88.19 141 THR A N 1
ATOM 1121 C CA . THR A 1 141 ? -2.754 2.777 -8.324 1.00 88.19 141 THR A CA 1
ATOM 1122 C C . THR A 1 141 ? -1.454 3.379 -7.798 1.00 88.19 141 THR A C 1
ATOM 1124 O O . THR A 1 141 ? -0.382 3.095 -8.333 1.00 88.19 141 THR A O 1
ATOM 1127 N N . ILE A 1 142 ? -1.514 4.159 -6.715 1.00 88.12 142 ILE A N 1
ATOM 1128 C CA . ILE A 1 142 ? -0.327 4.822 -6.154 1.00 88.12 142 ILE A CA 1
ATOM 1129 C C . ILE A 1 142 ? 0.652 3.798 -5.565 1.00 88.12 142 ILE A C 1
ATOM 1131 O O . ILE A 1 142 ? 1.858 3.890 -5.797 1.00 88.12 142 ILE A O 1
ATOM 1135 N N . PHE A 1 143 ? 0.145 2.798 -4.843 1.00 87.38 143 PHE A N 1
ATOM 1136 C CA . PHE A 1 143 ? 0.963 1.748 -4.243 1.00 87.38 143 PHE A CA 1
ATOM 1137 C C . PHE A 1 143 ? 1.737 0.951 -5.299 1.00 87.38 143 PHE A C 1
ATOM 1139 O O . PHE A 1 143 ? 2.952 0.805 -5.190 1.00 87.38 143 PHE A O 1
ATOM 1146 N N . HIS A 1 144 ? 1.079 0.473 -6.358 1.00 86.8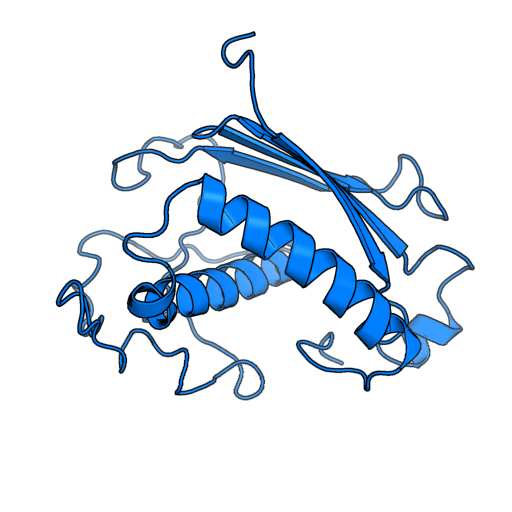1 144 HIS A N 1
ATOM 1147 C CA . HIS A 1 144 ? 1.756 -0.351 -7.363 1.00 86.81 144 HIS A CA 1
ATOM 1148 C C . HIS A 1 144 ? 2.736 0.454 -8.228 1.00 86.81 144 HIS A C 1
ATOM 1150 O O . HIS A 1 144 ? 3.760 -0.089 -8.647 1.00 86.81 144 HIS A O 1
ATOM 1156 N N . ARG A 1 145 ? 2.488 1.756 -8.435 1.00 91.19 145 ARG A N 1
ATOM 1157 C CA . ARG A 1 145 ? 3.481 2.674 -9.016 1.00 91.19 145 ARG A CA 1
ATOM 1158 C C . ARG A 1 145 ? 4.747 2.740 -8.163 1.00 91.19 145 ARG A C 1
ATOM 1160 O O . ARG A 1 145 ? 5.845 2.552 -8.679 1.00 91.19 145 ARG A O 1
ATOM 1167 N N . GLN A 1 146 ? 4.590 2.928 -6.851 1.00 88.25 146 GLN A N 1
ATOM 1168 C CA . GLN A 1 146 ? 5.708 2.935 -5.902 1.00 88.25 146 GLN A CA 1
ATOM 1169 C C . GLN A 1 146 ? 6.462 1.603 -5.889 1.00 88.25 146 GLN A C 1
ATOM 1171 O O . GLN A 1 146 ? 7.689 1.605 -5.945 1.00 88.25 146 GLN A O 1
ATOM 1176 N N . VAL A 1 147 ? 5.756 0.469 -5.865 1.00 84.44 147 VAL A N 1
ATOM 1177 C CA . VAL A 1 147 ? 6.376 -0.867 -5.920 1.00 84.44 147 VAL A CA 1
ATOM 1178 C C . VAL A 1 147 ? 7.220 -1.035 -7.185 1.00 84.44 147 VAL A C 1
ATOM 1180 O O . VAL A 1 147 ? 8.350 -1.513 -7.096 1.00 84.44 147 VAL A O 1
ATOM 1183 N N . PHE A 1 148 ? 6.714 -0.619 -8.351 1.00 86.69 148 PHE A N 1
ATOM 1184 C CA . PHE A 1 148 ? 7.465 -0.710 -9.603 1.00 86.69 148 PHE A CA 1
ATOM 1185 C C . PHE A 1 148 ? 8.709 0.188 -9.597 1.00 86.69 148 PHE A C 1
ATOM 1187 O O . PHE A 1 148 ? 9.807 -0.290 -9.881 1.00 86.69 148 PHE A O 1
ATOM 1194 N N . CYS A 1 149 ? 8.562 1.462 -9.222 1.00 89.75 149 CYS A N 1
ATOM 1195 C CA . CYS A 1 149 ? 9.669 2.423 -9.223 1.00 89.75 149 CYS A CA 1
ATOM 1196 C C . CYS A 1 149 ? 10.706 2.180 -8.113 1.00 89.75 149 CYS A C 1
ATOM 1198 O O . CYS A 1 149 ? 11.804 2.719 -8.173 1.00 89.75 149 CYS A O 1
ATOM 1200 N N . SER A 1 150 ? 10.392 1.342 -7.123 1.00 88.44 150 SER A N 1
ATOM 1201 C CA . SER A 1 150 ? 11.327 0.912 -6.072 1.00 88.44 150 SER A CA 1
ATOM 1202 C C . SER A 1 150 ? 11.911 -0.481 -6.314 1.00 88.44 150 SER A C 1
ATOM 1204 O O . SER A 1 150 ? 12.548 -1.040 -5.426 1.00 88.44 150 SER A O 1
ATOM 1206 N N . ILE A 1 151 ? 11.736 -1.067 -7.507 1.00 84.62 151 ILE A N 1
ATOM 1207 C CA . ILE A 1 151 ? 12.248 -2.417 -7.803 1.00 84.62 151 ILE A CA 1
ATOM 1208 C C . ILE A 1 151 ? 13.743 -2.557 -7.541 1.00 84.62 151 ILE A C 1
ATOM 1210 O O . ILE A 1 151 ? 14.178 -3.598 -7.065 1.00 84.62 151 ILE A O 1
ATOM 1214 N N . ASP A 1 152 ? 14.536 -1.515 -7.781 1.00 86.69 152 ASP A N 1
ATOM 1215 C CA . ASP A 1 152 ? 15.969 -1.569 -7.503 1.00 86.69 152 ASP A CA 1
ATOM 1216 C C . ASP A 1 152 ? 16.278 -1.667 -5.999 1.00 86.69 152 ASP A C 1
ATOM 1218 O O . ASP A 1 152 ? 17.348 -2.160 -5.641 1.00 86.69 152 ASP A O 1
ATOM 1222 N N . ASP A 1 153 ? 15.355 -1.283 -5.118 1.00 84.94 153 ASP A N 1
ATOM 1223 C CA . ASP A 1 153 ? 15.544 -1.344 -3.669 1.00 84.94 153 ASP A CA 1
ATOM 1224 C C . ASP A 1 153 ? 15.275 -2.748 -3.128 1.00 84.94 153 ASP A C 1
ATOM 1226 O O . ASP A 1 153 ? 16.045 -3.245 -2.309 1.00 84.94 153 ASP A O 1
ATOM 1230 N N . TRP A 1 154 ? 14.221 -3.414 -3.610 1.00 81.69 154 TRP A N 1
ATOM 1231 C CA . TRP A 1 154 ? 13.794 -4.718 -3.092 1.00 81.69 154 TRP A CA 1
ATOM 1232 C C . TRP A 1 154 ? 14.194 -5.915 -3.965 1.00 81.69 154 TRP A C 1
ATOM 1234 O O . TRP A 1 154 ? 14.197 -7.052 -3.487 1.00 81.69 154 TRP A O 1
ATOM 1244 N N . TYR A 1 155 ? 14.567 -5.711 -5.232 1.00 77.81 155 TYR A N 1
ATOM 1245 C CA . TYR A 1 155 ? 14.996 -6.803 -6.105 1.00 77.81 155 TYR A CA 1
ATOM 1246 C C . TYR A 1 155 ? 16.286 -7.448 -5.585 1.00 77.81 155 TYR A C 1
ATOM 1248 O O . TYR A 1 155 ? 17.330 -6.796 -5.459 1.00 77.81 155 TYR A O 1
ATOM 1256 N N . GLY A 1 156 ? 16.196 -8.753 -5.315 1.00 82.00 156 GLY A N 1
ATOM 1257 C CA . GLY A 1 156 ? 17.270 -9.561 -4.738 1.00 82.00 156 GLY A CA 1
ATOM 1258 C C . GLY A 1 156 ? 17.218 -9.703 -3.214 1.00 82.00 156 GLY A C 1
ATOM 1259 O O . GLY A 1 156 ? 18.057 -10.413 -2.669 1.00 82.00 156 GLY A O 1
ATOM 1260 N N . MET A 1 157 ? 16.254 -9.080 -2.526 1.00 86.50 157 MET A N 1
ATOM 1261 C CA . MET A 1 157 ? 16.053 -9.305 -1.091 1.00 86.50 157 MET A CA 1
ATOM 1262 C C . MET A 1 157 ? 15.533 -10.714 -0.812 1.00 86.50 157 MET A C 1
ATOM 1264 O O . MET A 1 157 ? 14.683 -11.246 -1.530 1.00 86.50 157 MET A O 1
ATOM 1268 N N . THR A 1 158 ? 16.015 -11.303 0.276 1.00 89.94 158 THR A N 1
ATOM 1269 C CA . THR A 1 158 ? 15.466 -12.542 0.823 1.00 89.94 158 THR A CA 1
ATOM 1270 C C . THR A 1 158 ? 14.267 -12.244 1.719 1.00 89.94 158 THR A C 1
ATOM 1272 O O . THR A 1 158 ? 14.097 -11.133 2.221 1.00 89.94 158 THR A O 1
ATOM 1275 N N . MET A 1 159 ? 13.451 -13.258 2.012 1.00 83.31 159 MET A N 1
ATOM 1276 C CA . MET A 1 159 ? 12.373 -13.099 2.995 1.00 83.31 159 MET A CA 1
ATOM 1277 C C . MET A 1 159 ? 12.894 -12.692 4.379 1.00 83.31 159 MET A C 1
ATOM 1279 O O . MET A 1 159 ? 12.197 -11.973 5.088 1.00 83.31 159 MET A O 1
ATOM 1283 N N . ALA A 1 160 ? 14.107 -13.107 4.757 1.00 87.19 160 ALA A N 1
ATOM 1284 C CA . ALA A 1 160 ? 14.720 -12.691 6.016 1.00 87.19 160 ALA A CA 1
ATOM 1285 C C . ALA A 1 160 ? 15.003 -11.179 6.036 1.00 87.19 160 ALA A C 1
ATOM 1287 O O . ALA A 1 160 ? 14.715 -10.520 7.035 1.00 87.19 160 ALA A O 1
ATOM 1288 N N . ASP A 1 161 ? 15.474 -10.615 4.920 1.00 83.88 161 ASP A N 1
ATOM 1289 C CA . ASP A 1 161 ? 15.701 -9.171 4.785 1.00 83.88 161 ASP A CA 1
ATOM 1290 C C . ASP A 1 161 ? 14.390 -8.385 4.893 1.00 83.88 161 ASP A C 1
ATOM 1292 O O . ASP A 1 161 ? 14.338 -7.350 5.562 1.00 83.88 161 ASP A O 1
ATOM 1296 N N . ILE A 1 162 ? 13.315 -8.906 4.288 1.00 80.25 162 ILE A N 1
ATOM 1297 C CA . ILE A 1 162 ? 11.977 -8.313 4.388 1.00 80.25 162 ILE A CA 1
ATOM 1298 C C . ILE A 1 162 ? 11.488 -8.324 5.840 1.00 80.25 162 ILE A C 1
ATOM 1300 O O . ILE A 1 162 ? 11.029 -7.292 6.320 1.00 80.25 162 ILE A O 1
ATOM 1304 N N . ARG A 1 163 ? 11.657 -9.428 6.582 1.00 82.88 163 ARG A N 1
ATOM 1305 C CA . ARG A 1 163 ? 11.286 -9.484 8.011 1.00 82.88 163 ARG A CA 1
ATOM 1306 C C . ARG A 1 163 ? 12.071 -8.486 8.856 1.00 82.88 163 ARG A C 1
ATOM 1308 O O . ARG A 1 163 ? 11.483 -7.730 9.623 1.00 82.88 163 ARG A O 1
ATOM 1315 N N . ALA A 1 164 ? 13.385 -8.413 8.660 1.00 85.62 164 ALA A N 1
ATOM 1316 C CA . ALA A 1 164 ? 14.218 -7.437 9.355 1.00 85.62 164 ALA A CA 1
ATOM 1317 C C . ALA A 1 164 ? 13.847 -5.986 8.991 1.00 85.62 164 ALA A C 1
ATOM 1319 O O . ALA A 1 164 ? 14.032 -5.061 9.786 1.00 85.62 164 ALA A O 1
ATOM 1320 N N . MET A 1 165 ? 13.342 -5.748 7.777 1.00 81.50 165 MET A N 1
ATOM 1321 C CA . MET A 1 165 ? 12.793 -4.453 7.386 1.00 81.50 165 MET A CA 1
ATOM 1322 C C . MET A 1 165 ? 11.464 -4.167 8.093 1.00 81.50 165 MET A C 1
ATOM 1324 O O . MET A 1 165 ? 11.331 -3.087 8.660 1.00 81.50 165 MET A O 1
ATOM 1328 N N . GLU A 1 166 ? 10.530 -5.120 8.127 1.00 79.81 166 GLU A N 1
ATOM 1329 C CA . GLU A 1 166 ? 9.243 -4.986 8.826 1.00 79.81 166 GLU A CA 1
ATOM 1330 C C . GLU A 1 166 ? 9.430 -4.623 10.310 1.00 79.81 166 GLU A C 1
ATOM 1332 O O . GLU A 1 166 ? 8.779 -3.695 10.797 1.00 79.81 166 GLU A O 1
ATOM 1337 N N . ASP A 1 167 ? 10.366 -5.275 11.007 1.00 82.94 167 ASP A N 1
ATOM 1338 C CA . ASP A 1 167 ? 10.657 -5.002 12.423 1.00 82.94 167 ASP A CA 1
ATOM 1339 C C . ASP A 1 167 ? 11.202 -3.581 12.649 1.00 82.94 167 ASP A C 1
ATOM 1341 O O . ASP A 1 167 ? 10.785 -2.862 13.570 1.00 82.94 167 ASP A O 1
ATOM 1345 N N . ARG A 1 168 ? 12.104 -3.130 11.767 1.00 84.44 168 ARG A N 1
ATOM 1346 C CA . ARG A 1 168 ? 12.627 -1.754 11.794 1.00 84.44 168 ARG A CA 1
ATOM 1347 C C . ARG A 1 168 ? 11.527 -0.741 11.497 1.00 84.44 168 ARG A C 1
ATOM 1349 O O . ARG A 1 168 ? 11.410 0.260 12.203 1.00 84.44 168 ARG A O 1
ATOM 1356 N N . THR A 1 169 ? 10.696 -1.008 10.491 1.00 84.06 169 THR A N 1
ATOM 1357 C CA . THR A 1 169 ? 9.575 -0.146 10.109 1.00 84.06 169 THR A CA 1
ATOM 1358 C C . THR A 1 169 ? 8.551 -0.035 11.230 1.00 84.06 169 THR A C 1
ATOM 1360 O O . THR A 1 169 ? 8.076 1.067 11.488 1.00 84.06 169 THR A O 1
ATOM 1363 N N . LYS A 1 170 ? 8.241 -1.126 11.941 1.00 82.69 170 LYS A N 1
ATOM 1364 C CA . LYS A 1 170 ? 7.341 -1.089 13.101 1.00 82.69 170 LYS A CA 1
ATOM 1365 C C . LYS A 1 170 ? 7.841 -0.105 14.159 1.00 82.69 170 LYS A C 1
ATOM 1367 O O . LYS A 1 170 ? 7.100 0.789 14.564 1.00 82.69 170 LYS A O 1
ATOM 1372 N N . THR A 1 171 ? 9.108 -0.239 14.546 1.00 85.06 171 THR A N 1
ATOM 1373 C CA . THR A 1 171 ? 9.739 0.624 15.557 1.00 85.06 171 THR A CA 1
ATOM 1374 C C . THR A 1 171 ? 9.730 2.094 15.124 1.00 85.06 171 THR A C 1
ATOM 1376 O O . THR A 1 171 ? 9.370 2.981 15.897 1.00 85.06 171 THR A O 1
ATOM 1379 N N . GLU A 1 172 ? 10.065 2.363 13.860 1.00 85.38 172 GLU A N 1
ATOM 1380 C CA . GLU A 1 172 ? 10.089 3.727 13.327 1.00 85.38 172 GLU A CA 1
ATOM 1381 C C . GLU A 1 172 ? 8.687 4.347 13.214 1.00 85.38 172 GLU A C 1
ATOM 1383 O O . GLU A 1 172 ? 8.505 5.527 13.510 1.00 85.38 172 GLU A O 1
ATOM 1388 N N . LEU A 1 173 ? 7.667 3.571 12.831 1.00 81.75 173 LEU A N 1
ATOM 1389 C CA . LEU A 1 173 ? 6.283 4.048 12.768 1.00 81.75 173 LEU A CA 1
ATOM 1390 C C . LEU A 1 173 ? 5.741 4.420 14.151 1.00 81.75 173 LEU A C 1
ATOM 1392 O O . LEU A 1 173 ? 5.047 5.431 14.277 1.00 81.75 173 LEU A O 1
ATOM 1396 N N . GLU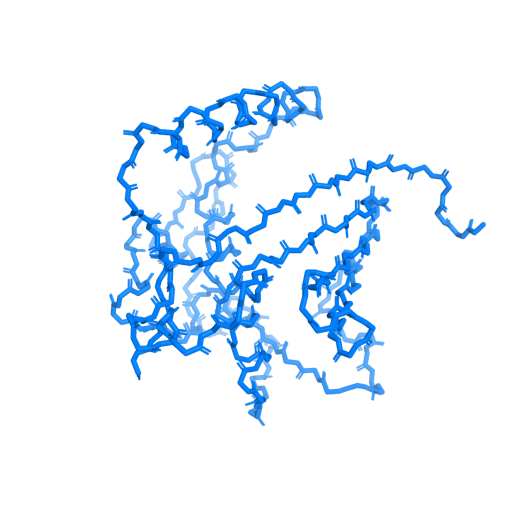 A 1 174 ? 6.069 3.646 15.186 1.00 82.31 174 GLU A N 1
ATOM 1397 C CA . GLU A 1 174 ? 5.705 3.974 16.568 1.00 82.31 174 GLU A CA 1
ATOM 1398 C C . GLU A 1 174 ? 6.351 5.288 17.023 1.00 82.31 174 GLU A C 1
ATOM 1400 O O . GLU A 1 174 ? 5.677 6.136 17.617 1.00 82.31 174 GLU A O 1
ATOM 1405 N N . ARG A 1 175 ? 7.628 5.500 16.683 1.00 85.88 175 ARG A N 1
ATOM 1406 C CA . ARG A 1 175 ? 8.346 6.746 16.971 1.00 85.88 175 ARG A CA 1
ATOM 1407 C C . ARG A 1 175 ? 7.731 7.939 16.236 1.00 85.88 175 ARG A C 1
ATOM 1409 O O . ARG A 1 175 ? 7.354 8.929 16.861 1.00 85.88 175 ARG A O 1
ATOM 1416 N N . LEU A 1 176 ? 7.549 7.829 14.920 1.00 83.62 176 LEU A N 1
ATOM 1417 C CA . LEU A 1 176 ? 6.974 8.890 14.086 1.00 83.62 176 LEU A CA 1
ATOM 1418 C C . LEU A 1 176 ? 5.532 9.228 14.465 1.00 83.62 176 LEU A C 1
ATOM 1420 O O . LEU A 1 176 ? 5.137 10.384 14.363 1.00 83.62 176 LEU A O 1
ATOM 1424 N N . ARG A 1 177 ? 4.742 8.256 14.927 1.00 78.38 177 ARG A N 1
ATOM 1425 C CA . ARG A 1 177 ? 3.392 8.522 15.437 1.00 78.38 177 ARG A CA 1
ATOM 1426 C C . ARG A 1 177 ? 3.414 9.421 16.678 1.00 78.38 177 ARG A C 1
ATOM 1428 O O . ARG A 1 177 ? 2.473 10.187 16.874 1.00 78.38 177 ARG A O 1
ATOM 1435 N N . ARG A 1 178 ? 4.436 9.294 17.530 1.00 77.88 178 ARG A N 1
ATOM 1436 C CA . ARG A 1 178 ? 4.565 10.063 18.776 1.00 77.88 178 ARG A CA 1
ATOM 1437 C C . ARG A 1 178 ? 5.184 11.441 18.561 1.00 77.88 178 ARG A C 1
ATOM 1439 O O . ARG A 1 178 ? 4.780 12.381 19.236 1.00 77.88 178 ARG A O 1
ATOM 1446 N N . GLU A 1 179 ? 6.159 11.538 17.663 1.00 84.94 179 GLU A N 1
ATOM 1447 C CA . GLU A 1 179 ? 7.057 12.701 17.560 1.00 84.94 179 GLU A CA 1
ATOM 1448 C C . GLU A 1 179 ? 7.015 13.403 16.195 1.00 84.94 179 GLU A C 1
ATOM 1450 O O . GLU A 1 179 ? 7.522 14.513 16.060 1.00 84.94 179 GLU A O 1
ATOM 1455 N N . GLY A 1 180 ? 6.467 12.758 15.165 1.00 78.81 180 GLY A N 1
ATOM 1456 C CA . GLY A 1 180 ? 6.526 13.232 13.785 1.00 78.81 180 GLY A CA 1
ATOM 1457 C C . GLY A 1 180 ? 5.355 14.122 13.367 1.00 78.81 180 GLY A C 1
ATOM 1458 O O . GLY A 1 180 ? 4.286 14.139 13.977 1.00 78.81 180 GLY A O 1
ATOM 1459 N N . GLU A 1 181 ? 5.546 14.828 12.253 1.00 79.50 181 GLU A N 1
ATOM 1460 C CA . GLU A 1 181 ? 4.497 15.621 11.610 1.00 79.50 181 GLU A CA 1
ATOM 1461 C C . GLU A 1 181 ? 3.562 14.766 10.734 1.00 79.50 181 GLU A C 1
ATOM 1463 O O . GLU A 1 181 ? 3.925 13.715 10.193 1.00 79.50 181 GLU A O 1
ATOM 1468 N N . VAL A 1 182 ? 2.329 15.244 10.544 1.00 76.31 182 VAL A N 1
ATOM 1469 C CA . VAL A 1 182 ? 1.314 14.559 9.731 1.00 76.31 182 VAL A CA 1
ATOM 1470 C C . VAL A 1 182 ? 1.661 14.646 8.237 1.00 76.31 182 VAL A C 1
ATOM 1472 O O . VAL A 1 182 ? 1.549 15.705 7.622 1.00 76.31 182 VAL A O 1
ATOM 1475 N N . ARG A 1 183 ? 1.986 13.501 7.621 1.00 79.12 183 ARG A N 1
ATOM 1476 C CA . ARG A 1 183 ? 2.458 13.382 6.221 1.00 79.12 183 ARG A CA 1
ATOM 1477 C C . ARG A 1 183 ? 1.702 12.332 5.401 1.00 79.12 183 ARG A C 1
ATOM 1479 O O . ARG A 1 183 ? 1.141 11.409 5.981 1.00 79.12 183 ARG A O 1
ATOM 1486 N N . GLY A 1 184 ? 1.729 12.409 4.068 1.00 77.94 184 GLY A N 1
ATOM 1487 C CA . GLY A 1 184 ? 1.081 11.451 3.143 1.00 77.94 184 GLY A CA 1
ATOM 1488 C C . GLY A 1 184 ? -0.350 11.839 2.746 1.00 77.94 184 GLY A C 1
ATOM 1489 O O . GLY A 1 184 ? -0.795 12.926 3.110 1.00 77.94 184 GLY A O 1
ATOM 1490 N N . MET A 1 185 ? -1.073 10.946 2.053 1.00 72.31 185 MET A N 1
ATOM 1491 C CA . MET A 1 185 ? -2.412 11.223 1.497 1.00 72.31 185 MET A CA 1
ATOM 1492 C C . MET A 1 185 ? -3.381 11.790 2.544 1.00 72.31 185 MET A C 1
ATOM 1494 O O . MET A 1 185 ? -3.361 11.390 3.717 1.00 72.31 185 MET A O 1
ATOM 1498 N N . ARG A 1 186 ? -4.205 12.739 2.101 1.00 70.69 186 ARG A N 1
ATOM 1499 C CA . ARG A 1 186 ? -5.318 13.337 2.845 1.00 70.69 186 ARG A CA 1
ATOM 1500 C C . ARG A 1 186 ? -6.601 13.050 2.072 1.00 70.69 186 ARG A C 1
ATOM 1502 O O . ARG A 1 186 ? -6.545 12.937 0.850 1.00 70.69 186 ARG A O 1
ATOM 1509 N N . ALA A 1 187 ? -7.719 12.907 2.779 1.00 64.94 187 ALA A N 1
ATOM 1510 C CA . ALA A 1 187 ? -9.012 12.840 2.109 1.00 64.94 187 ALA A CA 1
ATOM 1511 C C . ALA A 1 187 ? -9.277 14.170 1.386 1.00 64.94 187 ALA A C 1
ATOM 1513 O O . ALA A 1 187 ? -8.935 15.234 1.913 1.00 64.94 187 ALA A O 1
ATOM 1514 N N . ASP A 1 188 ? -9.841 14.088 0.184 1.00 60.38 188 ASP A N 1
ATOM 1515 C CA . ASP A 1 188 ? -10.229 15.267 -0.587 1.00 60.38 188 ASP A CA 1
ATOM 1516 C C . ASP A 1 188 ? -11.381 15.990 0.150 1.00 60.38 188 ASP A C 1
ATOM 1518 O O . ASP A 1 188 ? -12.146 15.348 0.878 1.00 60.38 188 ASP A O 1
ATOM 1522 N N . ASN A 1 189 ? -11.454 17.321 0.026 1.00 46.16 189 ASN A N 1
ATOM 1523 C CA . ASN A 1 189 ? -12.518 18.131 0.642 1.00 46.16 189 ASN A CA 1
ATOM 1524 C C . ASN A 1 189 ? -13.880 17.893 -0.013 1.00 46.16 189 ASN A C 1
ATOM 1526 O O . ASN A 1 189 ? -13.914 17.767 -1.258 1.00 46.16 189 ASN A O 1
#

Sequence (189 aa):
GKYSSGQYTYKIYHLASKVPAFIRLLAPKGALEVHEEAWNAYPYCRTVLTNPGYMKDNFVICIETLHVPDGGDQYNNREVVHIDIANDPLSAADYKEETDPTLFKSKKTGRGPLTGPNWKADIKPSKVETVIQKSERRLFTIFHRQVFCSIDDWYGMTMADIRAMEDRTKTELERLRREGEVRGMRADN